Protein AF-A0A3A5WH58-F1 (afdb_monomer)

Nearest PDB structures (foldseek):
  4ic1-assembly1_K  TM=6.076E-01  e=4.552E-03  Saccharolobus solfataricus P2
  5bto-assembly1_B  TM=4.158E-01  e=2.224E-02  Scheffersomyces stipitis CBS 6054
  5ulj-assembly4_D  TM=3.176E-01  e=3.703E-02  Scheffersomyces stipitis CBS 6054
  5i6h-assembly1_A  TM=4.878E-01  e=3.074E+00  Thermochaetoides thermophila DSM 1495
  3swr-assembly1_A  TM=3.523E-01  e=4.080E+00  Homo sapiens

Radius of gyration: 18.94 Å; Cα contacts (8 Å, |Δi|>4): 464; chains: 1; bounding box: 53×34×50 Å

pLDDT: mean 85.15, std 13.17, range [33.53, 98.5]

Mean predicted aligned error: 6.62 Å

Sequence (263 aa):
MVGGTTISPKLRRKLARATWEEGDAASFVDRINETTVCEAEVIDSTSPLGQALTTCLATRRDFSAIHRNKGHLAGRPGFASSDFKKRAALRLACDRVLNPPALHVKYIFDEHHPAVLGKLVENEFAHRAERNVSTTVISTEKVTCKVVHPLLGVELHVSSDGTAEASLPLEIKTLKQLPWDHKGRARLYGMLHQIALQAFAFGVDEAVLLILERRFNGTGKFVALRVRNLLAYHLESLSMWLSQDPELASLLQQVSGGGPIDG

Secondary structure (DSSP, 8-state):
-----PPPHHHHHHHHH-EEEE---HHHHHHHHHHSS-EEEEPPTTSHHHHHHHHHHHPPP-S--------EEE--SSEEGGGGGSHHHHHHHHHHHHS--S---EEE--TTSHHHHHHHHHHHHHHHHHHHS-TTTEE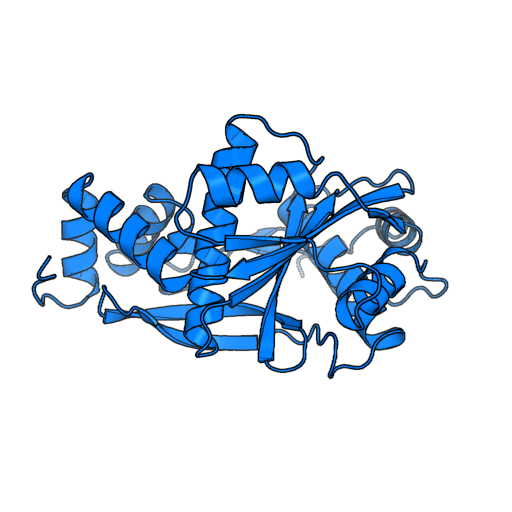-SPPEEEEE-TTT--EEEEE-SEEETTTEEEEEEEESS---SHHHHHHHHHHHHHHHHHHHHTT-SEEEEEEEE---SSEEEEEEEEEE-HHHHHHHHHHHHHHH-HHHHHHHHHHTTS-----

Solvent-accessible surface area (backbone atoms only — not comparable to full-atom values): 14229 Å² total; per-residue (Å²): 136,85,82,67,56,66,66,50,70,67,59,54,51,40,58,34,53,28,26,39,45,86,46,82,41,62,70,54,29,55,50,38,47,74,75,45,75,29,48,47,42,71,54,51,61,87,39,75,58,24,42,44,53,48,51,36,31,54,49,60,55,88,71,87,76,76,77,83,63,54,51,35,82,40,69,76,84,75,48,35,34,78,30,62,29,40,72,70,45,35,46,56,40,42,50,40,63,78,54,63,63,82,81,74,64,43,77,43,52,56,68,82,37,69,68,31,46,36,52,52,51,52,52,52,47,36,57,33,28,74,73,78,40,56,59,59,45,41,28,57,62,66,48,73,51,77,42,64,40,90,86,60,67,38,68,28,42,35,71,37,52,14,26,31,68,64,67,30,36,22,41,76,43,65,34,75,57,92,69,85,49,78,69,39,52,61,46,50,54,24,46,52,33,30,44,17,49,38,9,54,69,62,76,41,50,36,28,38,44,37,39,36,31,63,46,84,82,44,59,26,38,29,35,52,34,38,38,28,47,25,53,61,40,42,51,54,53,47,54,51,48,40,74,75,28,64,66,52,40,54,45,48,33,62,74,45,72,65,63,86,77,82,128

Foldseek 3Di:
DPDLPFQDPVLLQLLLLAAADADPQVVVQCCCVVPFPKHKDFDDCPDLLNVLLNQLRHDHHPDRDRPPDSFDWDFDPAAALLCLLDLVSVLVRLCCLVVPDPTPTDGGRPCPDPVNLQVSNLVSSQVSSVPPHDLQAWHQPKDWDWDQDPQQRGIYIAIARTDGNNQAGEHEAEDQAPDDDPVNVSVSSSVLSNSLVVCVVSVHFKHWYKYWHSDSPSYTYITIMIMGNSPVRNVVVVVVSCVVCVPSVVSSCVSNPNDDSDD

Structure (mmCIF, N/CA/C/O backbone):
data_AF-A0A3A5WH58-F1
#
_entry.id   AF-A0A3A5WH58-F1
#
loop_
_atom_site.group_PDB
_atom_site.id
_atom_site.type_symbol
_atom_site.label_atom_id
_atom_site.label_alt_id
_atom_site.label_comp_id
_atom_site.label_asym_id
_atom_site.label_entity_id
_atom_site.label_seq_id
_atom_site.pdbx_PDB_ins_code
_atom_site.Cartn_x
_atom_site.Cartn_y
_atom_site.Cartn_z
_atom_site.occupancy
_atom_site.B_iso_or_equiv
_atom_site.auth_seq_id
_atom_site.auth_comp_id
_atom_site.auth_asym_id
_atom_site.auth_atom_id
_atom_site.pdbx_PDB_model_num
ATOM 1 N N . MET A 1 1 ? 30.531 -4.465 18.883 1.00 33.53 1 MET A N 1
ATOM 2 C CA . MET A 1 1 ? 30.181 -4.111 17.489 1.00 33.53 1 MET A CA 1
ATOM 3 C C . MET A 1 1 ? 29.474 -5.299 16.854 1.00 33.53 1 MET A C 1
ATOM 5 O O . MET A 1 1 ? 30.131 -6.285 16.559 1.00 33.53 1 MET A O 1
ATOM 9 N N . VAL A 1 2 ? 28.145 -5.262 16.718 1.00 35.25 2 VAL A N 1
ATOM 10 C CA . VAL A 1 2 ? 27.393 -6.348 16.064 1.00 35.25 2 VAL A CA 1
ATOM 11 C C . VAL A 1 2 ? 27.420 -6.077 14.562 1.00 35.25 2 VAL A C 1
ATOM 13 O O . VAL A 1 2 ? 26.820 -5.112 14.090 1.00 35.25 2 VAL A O 1
ATOM 16 N N . GLY A 1 3 ? 28.198 -6.871 13.827 1.00 36.59 3 GLY A N 1
ATOM 17 C CA . GLY A 1 3 ? 28.316 -6.776 12.377 1.00 36.59 3 GLY A CA 1
ATOM 18 C C . GLY A 1 3 ? 26.980 -7.090 11.714 1.00 36.59 3 GLY A C 1
ATOM 19 O O . GLY A 1 3 ? 26.608 -8.250 11.586 1.00 36.59 3 GLY A O 1
ATOM 20 N N . GLY A 1 4 ? 26.249 -6.056 11.297 1.00 47.94 4 GLY A N 1
ATOM 21 C CA . GLY A 1 4 ? 25.100 -6.232 10.416 1.00 47.94 4 GLY A CA 1
ATOM 22 C C . GLY A 1 4 ? 25.596 -6.766 9.077 1.00 47.94 4 GLY A C 1
ATOM 23 O O . GLY A 1 4 ? 26.357 -6.083 8.385 1.00 47.94 4 GLY A O 1
ATOM 24 N N . THR A 1 5 ? 25.203 -7.987 8.719 1.00 52.16 5 THR A N 1
ATOM 25 C CA . THR A 1 5 ? 25.488 -8.566 7.406 1.00 52.16 5 THR A CA 1
ATOM 26 C C . THR A 1 5 ? 24.927 -7.641 6.336 1.00 52.16 5 THR A C 1
ATOM 28 O O . THR A 1 5 ? 23.723 -7.431 6.217 1.00 52.16 5 THR A O 1
ATOM 31 N N . THR A 1 6 ? 25.831 -7.019 5.586 1.00 64.94 6 THR A N 1
ATOM 32 C CA . THR A 1 6 ? 25.479 -6.191 4.435 1.00 64.94 6 THR A CA 1
ATOM 33 C C . THR A 1 6 ? 24.825 -7.084 3.387 1.00 64.94 6 THR A C 1
ATOM 35 O O . THR A 1 6 ? 25.348 -8.160 3.104 1.00 64.94 6 THR A O 1
ATOM 38 N N . ILE A 1 7 ? 23.721 -6.625 2.789 1.00 74.75 7 ILE A N 1
ATOM 39 C CA . ILE A 1 7 ? 23.029 -7.330 1.702 1.00 74.75 7 ILE A CA 1
ATOM 40 C C . ILE A 1 7 ? 24.031 -7.774 0.634 1.00 74.75 7 ILE A C 1
ATOM 42 O O . ILE A 1 7 ? 24.814 -6.960 0.120 1.00 74.75 7 ILE A O 1
ATOM 46 N N . SER A 1 8 ? 23.993 -9.060 0.288 1.00 80.56 8 SER A N 1
ATOM 47 C CA . SER A 1 8 ? 25.006 -9.687 -0.544 1.00 80.56 8 SER A CA 1
ATOM 48 C C . SER A 1 8 ? 25.130 -8.991 -1.910 1.00 80.56 8 SER A C 1
ATOM 50 O O . SER A 1 8 ? 24.130 -8.644 -2.554 1.00 80.56 8 SER A O 1
ATOM 52 N N . PRO A 1 9 ? 26.359 -8.790 -2.433 1.00 81.69 9 PRO A N 1
ATOM 53 C CA . PRO A 1 9 ? 26.564 -8.223 -3.768 1.00 81.69 9 PRO A CA 1
ATOM 54 C C . PRO A 1 9 ? 25.801 -8.975 -4.867 1.00 81.69 9 PRO A C 1
ATOM 56 O O . PRO A 1 9 ? 25.351 -8.364 -5.833 1.00 81.69 9 PRO A O 1
ATOM 59 N N . LYS A 1 10 ? 25.624 -10.295 -4.708 1.00 84.44 10 LYS A N 1
ATOM 60 C CA . LYS A 1 10 ? 24.853 -11.140 -5.626 1.00 84.44 10 LYS A CA 1
ATOM 61 C C . LYS A 1 10 ? 23.382 -10.723 -5.666 1.00 84.44 10 LYS A C 1
ATOM 63 O O . LYS A 1 10 ? 22.856 -10.540 -6.761 1.00 84.44 10 LYS A O 1
ATOM 68 N N . LEU A 1 11 ? 22.739 -10.540 -4.512 1.00 82.94 11 LEU A N 1
ATOM 69 C CA . LEU A 1 11 ? 21.341 -10.115 -4.439 1.00 82.94 11 LEU A CA 1
ATOM 70 C C . LEU A 1 11 ? 21.152 -8.693 -4.987 1.00 82.94 11 LEU A C 1
ATOM 72 O O . LEU A 1 11 ? 20.264 -8.472 -5.807 1.00 82.94 11 LEU A O 1
ATOM 76 N N . ARG A 1 12 ? 22.052 -7.761 -4.645 1.00 79.38 12 ARG A N 1
ATOM 77 C CA . ARG A 1 12 ? 22.027 -6.387 -5.188 1.00 79.38 12 ARG A CA 1
ATOM 78 C C . ARG A 1 12 ? 22.136 -6.354 -6.714 1.00 79.38 12 ARG A C 1
ATOM 80 O O . ARG A 1 12 ? 21.407 -5.616 -7.366 1.00 79.38 12 ARG A O 1
ATOM 87 N N . ARG A 1 13 ? 23.020 -7.171 -7.300 1.00 83.12 13 ARG A N 1
ATOM 88 C CA . ARG A 1 13 ? 23.147 -7.288 -8.765 1.00 83.12 13 ARG A CA 1
ATOM 89 C C . ARG A 1 13 ? 21.910 -7.900 -9.413 1.00 83.12 13 ARG A C 1
ATOM 91 O O . ARG A 1 13 ? 21.549 -7.486 -10.507 1.00 83.12 13 ARG A O 1
ATOM 98 N N . LYS A 1 14 ? 21.273 -8.879 -8.762 1.00 85.81 14 LYS A N 1
ATOM 99 C CA . LYS A 1 14 ? 20.020 -9.463 -9.257 1.00 85.81 14 LYS A CA 1
ATOM 100 C C . LYS A 1 14 ? 18.898 -8.426 -9.298 1.00 85.81 14 LYS A C 1
ATOM 102 O O . LYS A 1 14 ? 18.238 -8.328 -10.319 1.00 85.81 14 LYS A O 1
ATOM 107 N N . LEU A 1 15 ? 18.736 -7.642 -8.230 1.00 84.50 15 LEU A N 1
AT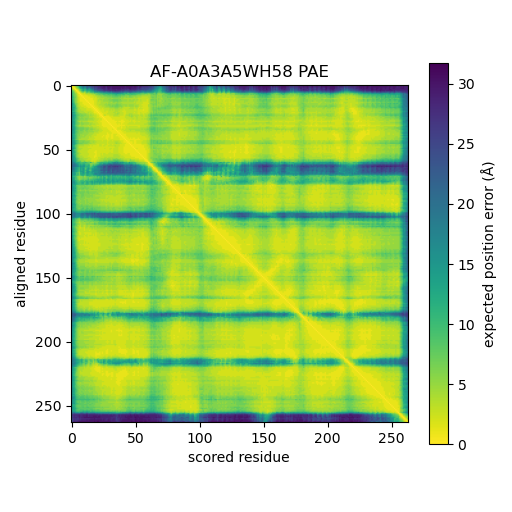OM 108 C CA . LEU A 1 15 ? 17.756 -6.552 -8.152 1.00 84.50 15 LEU A CA 1
ATOM 109 C C . LEU A 1 15 ? 17.992 -5.480 -9.217 1.00 84.50 15 LEU A C 1
ATOM 111 O O . LEU A 1 15 ? 17.086 -5.171 -9.978 1.00 84.50 15 LEU A O 1
ATOM 115 N N . ALA A 1 16 ? 19.232 -5.002 -9.341 1.00 84.00 16 ALA A N 1
ATOM 116 C CA . ALA A 1 16 ? 19.614 -4.006 -10.343 1.00 84.00 16 ALA A CA 1
ATOM 117 C C . ALA A 1 16 ? 19.272 -4.435 -11.783 1.00 84.00 16 ALA A C 1
ATOM 119 O O . ALA A 1 16 ? 18.927 -3.611 -12.623 1.00 84.00 16 ALA A O 1
ATOM 120 N N . ARG A 1 17 ? 19.370 -5.737 -12.076 1.00 86.38 17 ARG A N 1
ATOM 121 C CA . ARG A 1 17 ? 19.106 -6.303 -13.407 1.00 86.38 17 ARG A CA 1
ATOM 122 C C . ARG A 1 17 ? 17.656 -6.730 -13.621 1.00 86.38 17 ARG A C 1
ATOM 124 O O . ARG A 1 17 ? 17.317 -7.066 -14.752 1.00 86.38 17 ARG A O 1
ATOM 131 N N . ALA A 1 18 ? 16.846 -6.772 -12.566 1.00 87.88 18 ALA A N 1
ATOM 132 C CA . ALA A 1 18 ? 15.458 -7.188 -12.664 1.00 87.88 18 ALA A CA 1
ATOM 133 C C . ALA A 1 18 ? 14.642 -6.128 -13.407 1.00 87.88 18 ALA A C 1
ATOM 135 O O . ALA A 1 18 ? 14.788 -4.929 -13.154 1.00 87.88 18 ALA A O 1
ATOM 136 N N . THR A 1 19 ? 13.783 -6.584 -14.305 1.00 89.31 19 THR A N 1
ATOM 137 C CA . THR A 1 19 ? 12.748 -5.767 -14.941 1.00 89.31 19 THR A CA 1
ATOM 138 C C . THR A 1 19 ? 11.382 -6.308 -14.551 1.00 89.31 19 THR A C 1
ATOM 140 O O . THR A 1 19 ? 11.251 -7.494 -14.232 1.00 89.31 19 THR A O 1
ATOM 143 N N . TRP A 1 20 ? 10.369 -5.451 -14.566 1.00 91.69 20 TRP A N 1
ATOM 144 C CA . TRP A 1 20 ? 8.988 -5.858 -14.353 1.00 91.69 20 TRP A CA 1
ATOM 145 C C . TRP A 1 20 ? 8.154 -5.527 -15.584 1.00 91.69 20 TRP A C 1
ATOM 147 O O . TRP A 1 20 ? 8.269 -4.439 -16.139 1.00 91.69 20 TRP A O 1
ATOM 157 N N . GLU A 1 21 ? 7.340 -6.489 -15.996 1.00 91.44 21 GLU A N 1
ATOM 158 C CA . GLU A 1 21 ? 6.328 -6.340 -17.041 1.00 91.44 21 GLU A CA 1
ATOM 159 C C . GLU A 1 21 ? 4.938 -6.242 -16.409 1.00 91.44 21 GLU A C 1
ATOM 161 O O . GLU A 1 21 ? 4.738 -6.657 -15.262 1.00 91.44 21 GLU A O 1
ATOM 166 N N . GLU A 1 22 ? 3.973 -5.702 -17.141 1.00 90.19 22 GLU A N 1
ATOM 167 C CA . GLU A 1 22 ? 2.594 -5.646 -16.666 1.00 90.19 22 GLU A CA 1
ATOM 168 C C . GLU A 1 22 ? 2.036 -7.061 -16.439 1.00 90.19 22 GLU A C 1
ATOM 170 O O . GLU A 1 22 ? 2.205 -7.985 -17.238 1.00 90.19 22 GLU A O 1
ATOM 175 N N . GLY A 1 23 ? 1.413 -7.249 -15.280 1.00 89.19 23 GLY A N 1
ATOM 176 C CA . GLY A 1 23 ? 0.679 -8.448 -14.912 1.00 89.19 23 GLY A CA 1
ATOM 177 C C . GLY A 1 23 ? -0.810 -8.326 -15.221 1.00 89.19 23 GLY A C 1
ATOM 178 O O . GLY A 1 23 ? -1.280 -7.345 -15.784 1.00 89.19 23 GLY A O 1
ATOM 179 N N . ASP A 1 24 ? -1.572 -9.335 -14.806 1.00 87.75 24 ASP A N 1
ATOM 180 C CA . ASP A 1 24 ? -3.032 -9.310 -14.901 1.00 87.75 24 ASP A CA 1
ATOM 181 C C . ASP A 1 24 ? -3.617 -8.387 -13.818 1.00 87.75 24 ASP A C 1
ATOM 183 O O . ASP A 1 24 ? -3.854 -8.806 -12.682 1.00 87.75 24 ASP A O 1
ATOM 187 N N . ALA A 1 25 ? -3.795 -7.113 -14.170 1.00 88.88 25 ALA A N 1
ATOM 188 C CA . ALA A 1 25 ? -4.403 -6.106 -13.307 1.00 88.88 25 ALA A CA 1
ATOM 189 C C . ALA A 1 25 ? -5.938 -6.211 -13.255 1.00 88.88 25 ALA A C 1
ATOM 191 O O . ALA A 1 25 ? -6.529 -5.857 -12.233 1.00 88.88 25 ALA A O 1
ATOM 192 N N . ALA A 1 26 ? -6.575 -6.739 -14.308 1.00 88.31 26 ALA A N 1
ATOM 193 C CA . ALA A 1 26 ? -8.030 -6.858 -14.404 1.00 88.31 26 ALA A CA 1
ATOM 194 C C . ALA A 1 26 ? -8.593 -7.721 -13.268 1.00 88.31 26 ALA A C 1
ATOM 196 O O . ALA A 1 26 ? -9.506 -7.299 -12.566 1.00 88.31 26 ALA A O 1
ATOM 197 N N . SER A 1 27 ? -7.945 -8.854 -12.972 1.00 86.62 27 SER A N 1
ATOM 198 C CA . SER A 1 27 ? -8.354 -9.716 -11.854 1.00 86.62 27 SER A CA 1
ATOM 199 C C . SER A 1 27 ? -8.346 -9.024 -10.480 1.00 86.62 27 SER A C 1
ATOM 201 O O . SER A 1 27 ? -9.120 -9.394 -9.593 1.00 86.62 27 SER A O 1
ATOM 203 N N . PHE A 1 28 ? -7.473 -8.030 -10.273 1.00 89.12 28 PHE A N 1
ATOM 204 C CA . PHE A 1 28 ? -7.453 -7.236 -9.043 1.00 89.12 28 PHE A CA 1
ATOM 205 C C . PHE A 1 28 ? -8.587 -6.215 -9.026 1.00 89.12 28 PHE A C 1
ATOM 207 O O . PHE A 1 28 ? -9.239 -6.076 -7.992 1.00 89.12 28 PHE A O 1
ATOM 214 N N . VAL A 1 29 ? -8.815 -5.532 -10.150 1.00 93.31 29 VAL A N 1
ATOM 215 C CA . VAL A 1 29 ? -9.895 -4.552 -10.311 1.00 93.31 29 VAL A CA 1
ATOM 216 C C . VAL A 1 29 ? -11.253 -5.200 -10.076 1.00 93.31 29 VAL A C 1
ATOM 218 O O . VAL A 1 29 ? -11.964 -4.774 -9.168 1.00 93.31 29 VAL A O 1
ATOM 221 N N . ASP A 1 30 ? -11.561 -6.278 -10.803 1.00 91.50 30 ASP A N 1
ATOM 222 C CA . ASP A 1 30 ? -12.833 -6.996 -10.683 1.00 91.50 30 ASP A CA 1
ATOM 223 C C . ASP A 1 30 ? -13.080 -7.399 -9.230 1.00 91.50 30 ASP A C 1
ATOM 225 O O . ASP A 1 30 ? -14.145 -7.165 -8.671 1.00 91.50 30 ASP A O 1
ATOM 229 N N . ARG A 1 31 ? -12.054 -7.919 -8.547 1.00 88.94 31 ARG A N 1
ATOM 230 C CA . ARG A 1 31 ? -12.187 -8.338 -7.151 1.00 88.94 31 ARG A CA 1
ATOM 231 C C . ARG A 1 31 ? -12.461 -7.176 -6.201 1.00 88.94 31 ARG A C 1
ATOM 233 O O . ARG A 1 31 ? -13.251 -7.354 -5.273 1.00 88.94 31 ARG A O 1
ATOM 240 N N . ILE A 1 32 ? -11.765 -6.051 -6.357 1.00 93.62 32 ILE A N 1
ATOM 241 C CA . ILE A 1 32 ? -11.989 -4.870 -5.514 1.00 93.62 32 ILE A CA 1
ATOM 242 C C . ILE A 1 32 ? -13.430 -4.397 -5.718 1.00 93.62 32 ILE A C 1
ATOM 244 O O . ILE A 1 32 ? -14.171 -4.308 -4.741 1.00 93.62 32 ILE A O 1
ATOM 248 N N . ASN A 1 33 ? -13.839 -4.232 -6.974 1.00 94.81 33 ASN A N 1
ATOM 249 C CA . ASN A 1 33 ? -15.142 -3.681 -7.338 1.00 94.81 33 ASN A CA 1
ATOM 250 C C . ASN A 1 33 ? -16.309 -4.629 -6.992 1.00 94.81 33 ASN A C 1
ATOM 252 O O . ASN A 1 33 ? -17.388 -4.173 -6.640 1.00 94.81 33 ASN A O 1
ATOM 256 N N . GLU A 1 34 ? -16.111 -5.951 -7.050 1.00 92.56 34 GLU A N 1
ATOM 257 C CA . GLU A 1 34 ? -17.142 -6.946 -6.707 1.00 92.56 34 GLU A CA 1
ATOM 258 C C . GLU A 1 34 ? -17.334 -7.153 -5.200 1.00 92.56 34 GLU A C 1
ATOM 260 O O . GLU A 1 34 ? -18.386 -7.628 -4.774 1.00 92.56 34 GLU A O 1
ATOM 265 N N . THR A 1 35 ? -16.292 -6.933 -4.389 1.00 89.38 35 THR A N 1
ATOM 266 C CA . THR A 1 35 ? -16.284 -7.398 -2.985 1.00 89.38 35 THR A CA 1
ATOM 267 C C . THR A 1 35 ? -16.133 -6.293 -1.959 1.00 89.38 35 THR A C 1
ATOM 269 O O . THR A 1 35 ? -16.130 -6.572 -0.760 1.00 89.38 35 THR A O 1
ATOM 272 N N . THR A 1 36 ? -15.986 -5.054 -2.410 1.00 93.06 36 THR A N 1
ATOM 273 C CA . THR A 1 36 ? -15.815 -3.890 -1.548 1.00 93.06 36 THR A CA 1
ATOM 274 C C . THR A 1 36 ? -16.584 -2.709 -2.122 1.00 93.06 36 THR A C 1
ATOM 276 O O . THR A 1 36 ? -16.986 -2.737 -3.279 1.00 93.06 36 THR A O 1
ATOM 279 N N . VAL A 1 37 ? -16.750 -1.659 -1.321 1.00 95.31 37 VAL A N 1
ATOM 280 C CA . VAL A 1 37 ? -17.273 -0.372 -1.800 1.00 95.31 37 VAL A CA 1
ATOM 281 C C . VAL A 1 37 ? -16.219 0.475 -2.522 1.00 95.31 37 VAL A C 1
ATOM 283 O O . VAL A 1 37 ? -16.554 1.531 -3.048 1.00 95.31 37 VAL A O 1
ATOM 286 N N . CYS A 1 38 ? -14.952 0.047 -2.551 1.00 97.12 38 CYS A N 1
ATOM 287 C CA . CYS A 1 38 ? -13.915 0.751 -3.298 1.00 97.12 38 CYS A CA 1
ATOM 288 C C . CYS A 1 38 ? -14.160 0.664 -4.806 1.00 97.12 38 CYS A C 1
ATOM 290 O O . CYS A 1 38 ? -14.631 -0.351 -5.318 1.00 97.12 38 CYS A O 1
ATOM 292 N N . GLU A 1 39 ? -13.678 1.677 -5.517 1.00 97.81 39 GLU A N 1
ATOM 293 C CA . GLU A 1 39 ? -13.591 1.668 -6.976 1.00 97.81 39 GLU A CA 1
ATOM 294 C C . GLU A 1 39 ? -12.122 1.587 -7.386 1.00 97.81 39 GLU A C 1
ATOM 296 O O . GLU A 1 39 ? -11.330 2.478 -7.082 1.00 97.81 39 GLU A O 1
ATOM 301 N N . ALA A 1 40 ? -11.736 0.513 -8.063 1.00 97.44 40 ALA A N 1
ATOM 302 C CA . ALA A 1 40 ? -10.407 0.341 -8.622 1.00 97.44 40 ALA A CA 1
ATOM 303 C C . ALA A 1 40 ? -10.425 0.479 -10.144 1.00 97.44 40 ALA A C 1
ATOM 305 O O . ALA A 1 40 ? -11.308 -0.040 -10.826 1.00 97.44 40 ALA A O 1
ATOM 306 N N . GLU A 1 41 ? -9.384 1.114 -10.670 1.00 97.56 41 GLU A N 1
ATOM 307 C CA . GLU A 1 41 ? -9.072 1.151 -12.094 1.00 97.56 41 GLU A CA 1
ATOM 308 C C . GLU A 1 41 ? -7.602 0.794 -12.319 1.00 97.56 41 GLU A C 1
ATOM 310 O O . GLU A 1 41 ? -6.732 1.068 -11.483 1.00 97.56 41 GLU A O 1
ATOM 315 N N . VAL A 1 42 ? -7.318 0.182 -13.469 1.00 97.12 42 VAL A N 1
ATOM 316 C CA . VAL A 1 42 ? -5.939 0.025 -13.936 1.00 97.12 42 VAL A CA 1
ATOM 317 C C . VAL A 1 42 ? -5.428 1.399 -14.353 1.00 97.12 42 VAL A C 1
ATOM 319 O O . VAL A 1 42 ? -6.110 2.118 -15.080 1.00 97.12 42 VAL A O 1
ATOM 322 N N . ILE A 1 43 ? -4.224 1.763 -13.913 1.00 96.75 43 ILE A N 1
ATOM 323 C CA . ILE A 1 43 ? -3.583 2.993 -14.388 1.00 96.75 43 ILE A CA 1
ATOM 324 C C . ILE A 1 43 ? -3.234 2.808 -15.864 1.00 96.75 43 ILE A C 1
ATOM 326 O O . ILE A 1 43 ? -2.450 1.926 -16.209 1.00 96.75 43 ILE A O 1
ATOM 330 N N . ASP A 1 44 ? -3.808 3.649 -16.723 1.00 93.25 44 ASP A N 1
ATOM 331 C CA . ASP A 1 44 ? -3.584 3.600 -18.166 1.00 93.25 44 ASP A CA 1
ATOM 332 C C . ASP A 1 44 ? -2.094 3.768 -18.492 1.00 93.25 44 ASP A C 1
ATOM 334 O O . ASP A 1 44 ? -1.489 4.795 -18.170 1.00 93.25 44 ASP A O 1
ATOM 338 N N . SER A 1 45 ? -1.518 2.770 -19.167 1.00 90.94 45 SER A N 1
ATOM 339 C CA . SER A 1 45 ? -0.124 2.751 -19.632 1.00 90.94 45 SER A CA 1
ATOM 340 C C . SER A 1 45 ? 0.248 3.949 -20.517 1.00 90.94 45 SER A C 1
ATOM 342 O O . SER A 1 45 ? 1.422 4.311 -20.599 1.00 90.94 45 SER A O 1
ATOM 344 N N . THR A 1 46 ? -0.737 4.594 -21.154 1.00 92.75 46 THR A N 1
ATOM 345 C CA . THR A 1 46 ? -0.540 5.775 -22.003 1.00 92.75 46 THR A CA 1
ATOM 346 C C . THR A 1 46 ? -0.587 7.095 -21.231 1.00 92.75 46 THR A C 1
ATOM 348 O O . THR A 1 46 ? -0.103 8.108 -21.735 1.00 92.75 46 THR A O 1
ATOM 351 N N . SER A 1 47 ? -1.100 7.092 -19.996 1.00 96.06 47 SER A N 1
ATOM 352 C CA . SER A 1 47 ? -1.113 8.271 -19.124 1.00 96.06 47 SER A CA 1
ATOM 353 C C . SER A 1 47 ? 0.304 8.651 -18.660 1.00 96.06 47 SER A C 1
ATOM 355 O O . SER A 1 47 ? 1.179 7.781 -18.594 1.00 96.06 47 SER A O 1
ATOM 357 N N . PRO A 1 48 ? 0.556 9.915 -18.257 1.00 96.19 48 PRO A N 1
ATOM 358 C CA . PRO A 1 48 ? 1.860 10.318 -17.722 1.00 96.19 48 PRO A CA 1
ATOM 359 C C . PRO A 1 48 ? 2.338 9.441 -16.554 1.00 96.19 48 PRO A C 1
ATOM 361 O O . PRO A 1 48 ? 3.511 9.072 -16.493 1.00 96.19 48 PRO A O 1
ATOM 364 N N . LEU A 1 49 ? 1.425 9.058 -15.653 1.00 96.62 49 LEU A N 1
ATOM 365 C CA . LEU A 1 49 ? 1.729 8.171 -14.531 1.00 96.62 49 LEU A CA 1
ATOM 366 C C . LEU A 1 49 ? 2.028 6.736 -14.996 1.00 96.62 49 LEU A C 1
ATOM 368 O O . LEU A 1 49 ? 3.010 6.145 -14.548 1.00 96.62 49 LEU A O 1
ATOM 372 N N . GLY A 1 50 ? 1.232 6.179 -15.913 1.00 96.00 50 GLY A N 1
ATOM 373 C CA . GLY A 1 50 ? 1.449 4.829 -16.449 1.00 96.00 50 GLY A CA 1
ATOM 374 C C . GLY A 1 50 ? 2.766 4.695 -17.217 1.00 96.00 50 GLY A C 1
ATOM 375 O O . GLY A 1 50 ? 3.524 3.745 -16.993 1.00 96.00 50 GLY A O 1
ATOM 376 N N . GLN A 1 51 ? 3.107 5.690 -18.039 1.00 96.00 51 GLN A N 1
ATOM 377 C CA . GLN A 1 51 ? 4.391 5.753 -18.743 1.00 96.00 51 GLN A CA 1
ATOM 378 C C . GLN A 1 51 ? 5.568 5.853 -17.766 1.00 96.00 51 GLN A C 1
ATOM 380 O O . GLN A 1 51 ? 6.586 5.177 -17.944 1.00 96.00 51 GLN A O 1
ATOM 385 N N . ALA A 1 52 ? 5.430 6.654 -16.707 1.00 95.75 52 ALA A N 1
ATOM 386 C CA . ALA A 1 52 ? 6.437 6.784 -15.661 1.00 95.75 52 ALA A CA 1
ATOM 387 C C . ALA A 1 52 ? 6.658 5.467 -14.897 1.00 95.75 52 ALA A C 1
ATOM 389 O O . ALA A 1 52 ? 7.800 5.028 -14.744 1.00 95.75 52 ALA A O 1
ATOM 390 N N . LEU A 1 53 ? 5.581 4.799 -14.470 1.00 95.62 53 LEU A N 1
ATOM 391 C CA . LEU A 1 53 ? 5.646 3.495 -13.802 1.00 95.62 53 LEU A CA 1
ATOM 392 C C . LEU A 1 53 ? 6.314 2.446 -14.696 1.00 95.62 53 LEU A C 1
ATOM 394 O O . LEU A 1 53 ? 7.240 1.760 -14.255 1.00 95.62 53 LEU A O 1
ATOM 398 N N . THR A 1 54 ? 5.908 2.381 -15.964 1.00 93.69 54 THR A N 1
ATOM 399 C CA . THR A 1 54 ? 6.493 1.478 -16.962 1.00 93.69 54 THR A CA 1
ATOM 400 C C . THR A 1 54 ? 7.979 1.759 -17.158 1.00 93.69 54 THR A C 1
ATOM 402 O O . THR A 1 54 ? 8.793 0.838 -17.122 1.00 93.69 54 THR A O 1
ATOM 405 N N . THR A 1 55 ? 8.369 3.030 -17.275 1.00 92.25 55 THR A N 1
ATOM 406 C CA . THR A 1 55 ? 9.774 3.440 -17.424 1.00 92.25 55 THR A CA 1
ATOM 407 C C . THR A 1 55 ? 10.611 3.007 -16.219 1.00 92.25 55 THR A C 1
ATOM 409 O O . THR A 1 55 ? 11.674 2.401 -16.387 1.00 92.25 55 THR A O 1
ATOM 412 N N . CYS A 1 56 ? 10.126 3.245 -14.996 1.00 91.88 56 CYS A N 1
ATOM 413 C CA . CYS A 1 56 ? 10.787 2.806 -13.765 1.00 91.88 56 CYS A CA 1
ATOM 414 C C . CYS A 1 56 ? 10.982 1.287 -13.723 1.00 91.88 56 CYS A C 1
ATOM 416 O O . CYS A 1 56 ? 12.025 0.795 -13.296 1.00 91.88 56 CYS A O 1
ATOM 418 N N . LEU A 1 57 ? 9.984 0.528 -14.157 1.00 90.94 57 LEU A N 1
ATOM 419 C CA . LEU A 1 57 ? 9.945 -0.920 -13.989 1.00 90.94 57 LEU A CA 1
ATOM 420 C C . LEU A 1 57 ? 10.645 -1.683 -15.124 1.00 90.94 57 LEU A C 1
ATOM 422 O O . LEU A 1 57 ? 11.255 -2.727 -14.867 1.00 90.94 57 LEU A O 1
ATOM 426 N N . ALA A 1 58 ? 10.662 -1.127 -16.336 1.00 88.62 58 ALA A N 1
ATOM 427 C CA . ALA A 1 58 ? 11.358 -1.680 -17.496 1.00 88.62 58 ALA A CA 1
ATOM 428 C C . ALA A 1 58 ? 12.865 -1.367 -17.503 1.00 88.62 58 ALA A C 1
ATOM 430 O O . ALA A 1 58 ? 13.662 -2.144 -18.038 1.00 88.62 58 ALA A O 1
ATOM 431 N N . THR A 1 59 ? 13.285 -0.254 -16.896 1.00 85.50 59 THR A N 1
ATOM 432 C CA . THR A 1 59 ? 14.687 0.183 -16.940 1.00 85.50 59 THR A CA 1
ATOM 433 C C . THR A 1 59 ? 15.552 -0.624 -15.977 1.00 85.50 59 THR A C 1
ATOM 435 O O . THR A 1 59 ? 15.322 -0.643 -14.768 1.00 85.50 59 THR A O 1
ATOM 438 N N . ARG A 1 60 ? 16.598 -1.271 -16.501 1.00 83.94 60 ARG A N 1
ATOM 439 C CA . ARG A 1 60 ? 17.642 -1.894 -15.677 1.00 83.94 60 ARG A CA 1
ATOM 440 C C . ARG A 1 60 ? 18.573 -0.833 -15.118 1.00 83.94 60 ARG A C 1
ATOM 442 O O . ARG A 1 60 ? 18.860 0.163 -15.772 1.00 83.94 60 ARG A O 1
ATOM 449 N N . ARG A 1 61 ? 19.140 -1.112 -13.952 1.00 75.44 61 ARG A N 1
ATOM 450 C CA . ARG A 1 61 ? 20.213 -0.306 -13.388 1.00 75.44 61 ARG A CA 1
ATOM 451 C C . ARG A 1 61 ? 21.574 -0.817 -13.865 1.00 75.44 61 ARG A C 1
ATOM 453 O O . ARG A 1 61 ? 21.924 -1.980 -13.654 1.00 75.44 61 ARG A O 1
ATOM 460 N N . ASP A 1 62 ? 22.348 0.069 -14.470 1.00 64.12 62 ASP A N 1
ATOM 461 C CA . ASP A 1 62 ? 23.705 -0.139 -14.992 1.00 64.12 62 ASP A CA 1
ATOM 462 C C . ASP A 1 62 ? 24.811 0.206 -13.968 1.00 64.12 62 ASP A C 1
ATOM 464 O O . ASP A 1 62 ? 25.873 -0.414 -13.988 1.00 64.12 62 ASP A O 1
ATOM 468 N N . PHE A 1 63 ? 24.560 1.105 -13.007 1.00 56.50 63 PHE A N 1
ATOM 469 C CA . PHE A 1 63 ? 25.511 1.484 -11.943 1.00 56.50 63 PHE A CA 1
ATOM 470 C C . PHE A 1 63 ? 25.195 0.861 -10.566 1.00 56.50 63 PHE A C 1
ATOM 472 O O . PHE A 1 63 ? 24.050 0.734 -10.130 1.00 56.50 63 PHE A O 1
ATOM 479 N N . SER A 1 64 ? 26.233 0.505 -9.803 1.00 55.44 64 SER A N 1
ATOM 480 C CA . SER A 1 64 ? 26.102 -0.108 -8.475 1.00 55.44 64 SER A CA 1
ATOM 481 C C . SER A 1 64 ? 25.984 0.932 -7.355 1.00 55.44 64 SER A C 1
ATOM 483 O O . SER A 1 64 ? 26.873 1.035 -6.510 1.00 55.44 64 SER A O 1
ATOM 485 N N . ALA A 1 65 ? 24.898 1.706 -7.300 1.00 53.31 65 ALA A N 1
ATOM 486 C CA . ALA A 1 65 ? 24.637 2.483 -6.086 1.00 53.31 65 ALA A CA 1
ATOM 487 C C . ALA A 1 65 ? 24.438 1.513 -4.902 1.00 53.31 65 ALA A C 1
ATOM 489 O O . ALA A 1 65 ? 23.741 0.493 -5.010 1.00 53.31 65 ALA A O 1
ATOM 490 N N . ILE A 1 66 ? 25.105 1.787 -3.782 1.00 53.31 66 ILE A N 1
ATOM 491 C CA . ILE A 1 66 ? 25.046 0.933 -2.595 1.00 53.31 66 ILE A CA 1
ATOM 492 C C . ILE A 1 66 ? 23.668 1.113 -1.957 1.00 53.31 66 ILE A C 1
ATOM 494 O O . ILE A 1 66 ? 23.387 2.166 -1.389 1.00 53.31 66 ILE A O 1
ATOM 498 N N . HIS A 1 67 ? 22.825 0.074 -1.985 1.00 53.97 67 HIS A N 1
ATOM 499 C CA . HIS A 1 67 ? 21.667 0.030 -1.093 1.00 53.97 67 HIS A CA 1
ATOM 500 C C . HIS A 1 67 ? 22.189 0.115 0.345 1.00 53.97 67 HIS A C 1
ATOM 502 O O . HIS A 1 67 ? 22.849 -0.810 0.821 1.00 53.97 67 HIS A O 1
ATOM 508 N N . ARG A 1 68 ? 21.900 1.222 1.039 1.00 57.03 68 ARG A N 1
ATOM 509 C CA . ARG A 1 68 ? 22.258 1.413 2.456 1.00 57.03 68 ARG A CA 1
ATOM 510 C C . ARG A 1 68 ? 21.371 0.605 3.406 1.00 57.03 68 ARG A C 1
ATOM 512 O O . ARG A 1 68 ? 21.501 0.732 4.620 1.00 57.03 68 ARG A O 1
ATOM 519 N N . ASN A 1 69 ? 20.470 -0.216 2.869 1.00 61.78 69 ASN A N 1
ATOM 520 C CA . ASN A 1 69 ? 19.562 -1.000 3.680 1.00 61.78 69 ASN A CA 1
ATOM 521 C C . ASN A 1 69 ? 20.324 -2.123 4.400 1.00 61.78 69 ASN A C 1
ATOM 523 O O . ASN A 1 69 ? 20.842 -3.030 3.750 1.00 61.78 69 ASN A O 1
ATOM 527 N N . LYS A 1 70 ? 20.414 -2.038 5.731 1.00 62.00 70 LYS A N 1
ATOM 528 C CA . LYS A 1 70 ? 21.106 -3.022 6.579 1.00 62.00 70 LYS A CA 1
ATOM 529 C C . LYS A 1 70 ? 20.163 -4.105 7.124 1.00 62.00 70 LYS A C 1
ATOM 531 O O . LYS A 1 70 ? 20.645 -5.036 7.758 1.00 62.00 70 LYS A O 1
ATOM 536 N N . GLY A 1 71 ? 18.852 -3.994 6.888 1.00 66.56 71 GLY A N 1
ATOM 537 C CA . GLY A 1 71 ? 17.834 -4.908 7.411 1.00 66.56 71 GLY A CA 1
ATOM 538 C C . GLY A 1 71 ? 16.462 -4.243 7.552 1.00 66.56 71 GLY A C 1
ATOM 539 O O . GLY A 1 71 ? 16.168 -3.252 6.894 1.00 66.56 71 GLY A O 1
ATOM 540 N N . HIS A 1 72 ? 15.586 -4.790 8.389 1.00 76.94 72 HIS A N 1
ATOM 541 C CA . HIS A 1 72 ? 14.230 -4.273 8.589 1.00 76.94 72 HIS A CA 1
ATOM 542 C C . HIS A 1 72 ? 13.940 -4.050 10.072 1.00 76.94 72 HIS A C 1
ATOM 544 O O . HIS A 1 72 ? 14.110 -4.962 10.876 1.00 76.94 72 HIS A O 1
ATOM 550 N N . LEU A 1 73 ? 13.479 -2.850 10.423 1.00 75.88 73 LEU A N 1
ATOM 551 C CA . LEU A 1 73 ? 13.028 -2.530 11.773 1.00 75.88 73 LEU A CA 1
ATOM 552 C C . LEU A 1 73 ? 11.570 -2.978 11.944 1.00 75.88 73 LEU A C 1
ATOM 554 O O . LEU A 1 73 ? 10.690 -2.475 11.249 1.00 75.88 73 LEU A O 1
ATOM 558 N N . ALA A 1 74 ? 11.323 -3.911 12.858 1.00 74.19 74 ALA A N 1
ATOM 559 C CA . ALA A 1 74 ? 9.992 -4.352 13.255 1.00 74.19 74 ALA A CA 1
ATOM 560 C C . ALA A 1 74 ? 9.658 -3.824 14.657 1.00 74.19 74 ALA A C 1
ATOM 562 O O . ALA A 1 74 ? 10.503 -3.867 15.547 1.00 74.19 74 ALA A O 1
ATOM 563 N N . GLY A 1 75 ? 8.418 -3.373 14.856 1.00 68.62 75 GLY A N 1
ATOM 564 C CA . GLY A 1 75 ? 7.954 -2.774 16.113 1.00 68.62 75 GLY A CA 1
ATOM 565 C C . GLY A 1 75 ? 8.001 -1.242 16.101 1.00 68.62 75 GLY A C 1
ATOM 566 O O . GLY A 1 75 ? 8.796 -0.640 15.382 1.00 68.62 75 GLY A O 1
ATOM 567 N N . ARG A 1 76 ? 7.097 -0.618 16.863 1.00 74.50 76 ARG A N 1
ATOM 568 C CA . ARG A 1 76 ? 6.950 0.840 17.016 1.00 74.50 76 ARG A CA 1
ATOM 569 C C . ARG A 1 76 ? 6.115 1.155 18.272 1.00 74.50 76 ARG A C 1
ATOM 571 O O . ARG A 1 76 ? 5.327 0.290 18.663 1.00 74.50 76 ARG A O 1
ATOM 578 N N . PRO A 1 77 ? 6.257 2.343 18.883 1.00 71.31 77 PRO A N 1
ATOM 579 C CA . PRO A 1 77 ? 5.307 2.825 19.883 1.00 71.31 77 PRO A CA 1
ATOM 580 C C . PRO A 1 77 ? 3.995 3.292 19.224 1.00 71.31 77 PRO A C 1
ATOM 582 O O . PRO A 1 77 ? 4.006 3.715 18.067 1.00 71.31 77 PRO A O 1
ATOM 585 N N . GLY A 1 78 ? 2.889 3.236 19.973 1.00 83.38 78 GLY A N 1
ATOM 586 C CA . GLY A 1 78 ? 1.577 3.742 19.547 1.00 83.38 78 GLY A CA 1
ATOM 587 C C . GLY A 1 78 ? 0.920 2.965 18.398 1.00 83.38 78 GLY A C 1
ATOM 588 O O . GLY A 1 78 ? 1.327 1.848 18.059 1.00 83.38 78 GLY A O 1
ATOM 589 N N . PHE A 1 79 ? -0.110 3.574 17.803 1.00 89.31 79 PHE A N 1
ATOM 590 C CA . PHE A 1 79 ? -0.812 3.045 16.634 1.00 89.31 79 PHE A CA 1
ATOM 591 C C . PHE A 1 79 ? -0.157 3.484 15.324 1.00 89.31 79 PHE A C 1
ATOM 593 O O . PHE A 1 79 ? 0.336 4.605 15.188 1.00 89.31 79 PHE A O 1
ATOM 600 N N . ALA A 1 80 ? -0.222 2.623 14.311 1.00 89.94 80 ALA A N 1
ATOM 601 C CA . ALA A 1 80 ? 0.059 2.983 12.930 1.00 89.94 80 ALA A CA 1
ATOM 602 C C . ALA A 1 80 ? -0.981 2.424 11.961 1.00 89.94 80 ALA A C 1
ATOM 604 O O . ALA A 1 80 ? -1.660 1.442 12.255 1.00 89.94 80 ALA A O 1
ATOM 605 N N . SER A 1 81 ? -1.022 2.965 10.740 1.00 89.25 81 SER A N 1
ATOM 606 C CA . SER A 1 81 ? -1.919 2.470 9.681 1.00 89.25 81 SER A CA 1
ATOM 607 C C . SER A 1 81 ? -1.782 0.967 9.411 1.00 89.25 81 SER A C 1
ATOM 609 O O . SER A 1 81 ? -2.733 0.295 9.021 1.00 89.25 81 SER A O 1
ATOM 611 N N . SER A 1 82 ? -0.606 0.389 9.673 1.00 87.31 82 SER A N 1
ATOM 612 C CA . SER A 1 82 ? -0.385 -1.049 9.534 1.00 87.31 82 SER A CA 1
ATOM 613 C C . SER A 1 82 ? -1.111 -1.919 10.564 1.00 87.31 82 SER A C 1
ATOM 615 O O . SER A 1 82 ? -1.270 -3.112 10.308 1.00 87.31 82 SER A O 1
ATOM 617 N N . ASP A 1 83 ? -1.504 -1.366 11.712 1.00 90.12 83 ASP A N 1
ATOM 618 C CA . ASP A 1 83 ? -2.260 -2.093 12.740 1.00 90.12 83 ASP A CA 1
ATOM 619 C C . ASP A 1 83 ? -3.719 -2.309 12.304 1.00 90.12 83 ASP A C 1
ATOM 621 O O . ASP A 1 83 ? -4.330 -3.317 12.641 1.00 90.12 83 ASP A O 1
ATOM 625 N N . PHE A 1 84 ? -4.236 -1.442 11.430 1.00 90.81 84 PHE A N 1
ATOM 626 C CA . PHE A 1 84 ? -5.603 -1.485 10.900 1.00 90.81 84 PHE A CA 1
ATOM 627 C C . PHE A 1 84 ? -5.783 -2.434 9.713 1.00 90.81 84 PHE A C 1
ATOM 629 O O . PHE A 1 84 ? -6.862 -2.536 9.148 1.00 90.81 84 PHE A O 1
ATOM 636 N N . LYS A 1 85 ? -4.745 -3.178 9.324 1.00 90.75 85 LYS A N 1
ATOM 637 C CA . LYS A 1 85 ? -4.830 -4.113 8.192 1.00 90.75 85 LYS A CA 1
ATOM 638 C C . LYS A 1 85 ? -5.724 -5.314 8.460 1.00 90.75 85 LYS A C 1
ATOM 640 O O . LYS A 1 85 ? -6.152 -5.972 7.514 1.00 90.75 85 LYS A O 1
ATOM 645 N N . LYS A 1 86 ? -5.858 -5.693 9.735 1.00 90.31 86 LYS A N 1
ATOM 646 C CA . LYS A 1 86 ? -6.578 -6.884 10.197 1.00 90.31 86 LYS A CA 1
ATOM 647 C C . LYS A 1 86 ? -7.042 -6.675 11.631 1.00 90.31 86 LYS A C 1
ATOM 649 O O . LYS A 1 86 ? -6.248 -6.235 12.459 1.00 90.31 86 LYS A O 1
ATOM 654 N N . ARG A 1 87 ? -8.238 -7.166 11.952 1.00 91.56 87 ARG A N 1
ATOM 655 C CA . ARG A 1 87 ? -8.813 -7.163 13.307 1.00 91.56 87 ARG A CA 1
ATOM 656 C C . ARG A 1 87 ? -7.840 -7.621 14.404 1.00 91.56 87 ARG A C 1
ATOM 658 O O . ARG A 1 87 ? -7.632 -6.923 15.387 1.00 91.56 87 ARG A O 1
ATOM 665 N N . ALA A 1 88 ? -7.165 -8.756 14.200 1.00 90.12 88 ALA A N 1
ATOM 666 C CA . ALA A 1 88 ? -6.200 -9.285 15.170 1.00 90.12 88 ALA A CA 1
ATOM 667 C C . ALA A 1 88 ? -4.962 -8.387 15.362 1.00 90.12 88 ALA A C 1
ATOM 669 O O . ALA A 1 88 ? -4.409 -8.337 16.455 1.00 90.12 88 ALA A O 1
ATOM 670 N N . ALA A 1 89 ? -4.516 -7.680 14.317 1.00 89.94 89 ALA A N 1
ATOM 671 C CA . ALA A 1 89 ? -3.387 -6.757 14.429 1.00 89.94 89 ALA A CA 1
ATOM 672 C C . ALA A 1 89 ? -3.772 -5.506 15.230 1.00 89.94 89 ALA A C 1
ATOM 674 O O . ALA A 1 89 ? -2.969 -5.050 16.043 1.00 89.94 89 ALA A O 1
ATOM 675 N N . LEU A 1 90 ? -5.003 -5.017 15.049 1.00 91.19 90 LEU A N 1
ATOM 676 C CA . LEU A 1 90 ? -5.541 -3.892 15.806 1.00 91.19 90 LEU A CA 1
ATOM 677 C C . LEU A 1 90 ? -5.714 -4.249 17.284 1.00 91.19 90 LEU A C 1
ATOM 679 O O . LEU A 1 90 ? -5.252 -3.497 18.133 1.00 91.19 90 LEU A O 1
ATOM 683 N N . ARG A 1 91 ? -6.256 -5.436 17.593 1.00 90.62 91 ARG A N 1
ATOM 684 C CA . ARG A 1 91 ? -6.344 -5.936 18.975 1.00 90.62 91 ARG A CA 1
ATOM 685 C C . ARG A 1 91 ? -4.975 -5.959 19.656 1.00 90.62 91 ARG A C 1
ATOM 687 O O . ARG A 1 91 ? -4.789 -5.337 20.694 1.00 90.62 91 ARG A O 1
ATOM 694 N N . LEU A 1 92 ? -3.985 -6.568 18.998 1.00 88.19 92 LEU A N 1
ATOM 695 C CA . LEU A 1 92 ? -2.606 -6.580 19.490 1.00 88.19 92 LEU A CA 1
ATOM 696 C C . LEU A 1 92 ? -2.013 -5.171 19.630 1.00 88.19 92 LEU A C 1
ATOM 698 O O . LEU A 1 92 ? -1.063 -4.990 20.384 1.00 88.19 92 LEU A O 1
ATOM 702 N N . ALA A 1 93 ? -2.480 -4.186 18.861 1.00 89.00 93 ALA A N 1
ATOM 703 C CA . ALA A 1 93 ? -2.047 -2.802 19.004 1.00 89.00 93 ALA A CA 1
ATOM 704 C C . ALA A 1 93 ? -2.681 -2.135 20.226 1.00 89.00 93 ALA A C 1
ATOM 706 O O . ALA A 1 93 ? -1.954 -1.495 20.979 1.00 89.00 93 ALA A O 1
ATOM 707 N N . CYS A 1 94 ? -3.974 -2.358 20.477 1.00 89.56 94 CYS A N 1
ATOM 708 C CA . CYS A 1 94 ? -4.634 -1.919 21.704 1.00 89.56 94 CYS A CA 1
ATOM 709 C C . CYS A 1 94 ? -3.944 -2.499 22.941 1.00 89.56 94 CYS A C 1
ATOM 711 O O . CYS A 1 94 ? -3.561 -1.742 23.828 1.00 89.56 94 CYS A O 1
ATOM 713 N N . ASP A 1 95 ? -3.680 -3.808 22.951 1.00 86.88 95 ASP A N 1
ATOM 714 C CA . ASP A 1 95 ? -2.998 -4.471 24.067 1.00 86.88 95 ASP A CA 1
ATOM 715 C C . ASP A 1 95 ? -1.620 -3.859 24.335 1.00 86.88 95 ASP A C 1
ATOM 717 O O . ASP A 1 95 ? -1.262 -3.622 25.485 1.00 86.88 95 ASP A O 1
ATOM 721 N N . ARG A 1 96 ? -0.855 -3.547 23.277 1.00 85.31 96 ARG A N 1
ATOM 722 C CA . ARG A 1 96 ? 0.448 -2.868 23.396 1.00 85.31 96 ARG A CA 1
ATOM 723 C C . ARG A 1 96 ? 0.335 -1.433 23.898 1.00 85.31 96 ARG A C 1
ATOM 725 O O . ARG A 1 96 ? 1.295 -0.940 24.471 1.00 85.31 96 ARG A O 1
ATOM 732 N N . VAL A 1 97 ? -0.758 -0.734 23.619 1.00 85.12 97 VAL A N 1
ATOM 733 C CA . VAL A 1 97 ? -0.956 0.644 24.091 1.00 85.12 97 VAL A CA 1
ATOM 734 C C . VAL A 1 97 ? -1.372 0.647 25.561 1.00 85.12 97 VAL A C 1
ATOM 736 O O . VAL A 1 97 ? -0.851 1.452 26.326 1.00 85.12 97 VAL A O 1
ATOM 739 N N . LEU A 1 98 ? -2.246 -0.279 25.965 1.00 85.94 98 LEU A N 1
ATOM 740 C CA . LEU A 1 98 ? -2.702 -0.429 27.352 1.00 85.94 98 LEU A CA 1
ATOM 741 C C . LEU A 1 98 ? -1.622 -1.023 28.260 1.00 85.94 98 LEU A C 1
ATOM 743 O O . LEU A 1 98 ? -1.458 -0.598 29.399 1.00 85.94 98 LEU A O 1
ATOM 747 N N . ASN A 1 99 ? -0.871 -1.994 27.744 1.00 83.38 99 ASN A N 1
ATOM 748 C CA . ASN A 1 99 ? 0.191 -2.695 28.453 1.00 83.38 99 ASN A CA 1
ATOM 749 C C . ASN A 1 99 ? 1.495 -2.566 27.660 1.00 83.38 99 ASN A C 1
ATOM 751 O O . ASN A 1 99 ? 1.924 -3.540 27.035 1.00 83.38 99 ASN A O 1
ATOM 755 N N . PRO A 1 100 ? 2.122 -1.376 27.630 1.00 72.69 100 PRO A N 1
ATOM 756 C CA . PRO A 1 100 ? 3.319 -1.144 26.837 1.00 72.69 100 PRO A CA 1
ATOM 757 C C . PRO A 1 100 ? 4.443 -2.078 27.290 1.00 72.69 100 PRO A C 1
ATOM 759 O O . PRO A 1 100 ? 4.984 -1.895 28.384 1.00 72.69 100 PRO A O 1
ATOM 762 N N . PRO A 1 101 ? 4.841 -3.079 26.475 1.00 63.19 101 PRO A N 1
ATOM 763 C CA . PRO A 1 101 ? 6.046 -3.823 26.788 1.00 63.19 101 PRO A CA 1
ATOM 764 C C . PRO A 1 101 ? 7.244 -2.868 26.693 1.00 63.19 101 PRO A C 1
ATOM 766 O O . PRO A 1 101 ? 7.220 -1.902 25.924 1.00 63.19 101 PRO A O 1
ATOM 769 N N . ALA A 1 102 ? 8.331 -3.161 27.412 1.00 61.09 102 ALA A N 1
ATOM 770 C CA . ALA A 1 102 ? 9.618 -2.525 27.136 1.00 61.09 102 ALA A CA 1
ATOM 771 C C . ALA A 1 102 ? 9.928 -2.725 25.640 1.00 61.09 102 ALA A C 1
ATOM 773 O O . ALA A 1 102 ? 10.011 -3.869 25.198 1.00 61.09 102 ALA A O 1
ATOM 774 N N . LEU A 1 103 ? 9.989 -1.638 24.854 1.00 59.34 103 LEU A N 1
ATOM 775 C CA . LEU A 1 103 ? 9.964 -1.651 23.380 1.00 59.34 103 LEU A CA 1
ATOM 776 C C . LEU A 1 103 ? 10.626 -2.900 22.759 1.00 59.34 103 LEU A C 1
ATOM 778 O O . LEU A 1 103 ? 11.850 -3.005 22.700 1.00 59.34 103 LEU A O 1
ATOM 782 N N . HIS A 1 104 ? 9.828 -3.809 22.191 1.00 59.88 104 HIS A N 1
ATOM 783 C CA . HIS A 1 104 ? 10.341 -4.928 21.391 1.00 59.88 104 HIS A CA 1
ATOM 784 C C . HIS A 1 104 ? 10.587 -4.494 19.944 1.00 59.88 104 HIS A C 1
ATOM 786 O O . HIS A 1 104 ? 10.014 -5.032 18.995 1.00 59.88 104 HIS A O 1
ATOM 792 N N . VAL A 1 105 ? 11.438 -3.485 19.767 1.00 70.50 105 VAL A N 1
ATOM 793 C CA . VAL A 1 105 ? 11.933 -3.110 18.445 1.00 70.50 105 VAL A CA 1
ATOM 794 C C . VAL A 1 105 ? 12.986 -4.131 18.033 1.00 70.50 105 VAL A C 1
ATOM 796 O O . VAL A 1 105 ? 14.064 -4.206 18.619 1.00 70.50 105 VAL A O 1
ATOM 799 N N . LYS A 1 106 ? 12.673 -4.944 17.024 1.00 78.12 106 LYS A N 1
ATOM 800 C CA . LYS A 1 106 ? 13.574 -5.974 16.504 1.00 78.12 106 LYS A CA 1
ATOM 801 C C . LYS A 1 106 ? 14.112 -5.557 15.149 1.00 78.12 106 LYS A C 1
ATOM 803 O O . LYS A 1 106 ? 13.352 -5.332 14.211 1.00 78.12 106 LYS A O 1
ATOM 808 N N . TYR A 1 107 ? 15.432 -5.537 15.022 1.00 80.00 107 TYR A N 1
ATOM 809 C CA . TYR A 1 107 ? 16.075 -5.404 13.723 1.00 80.00 107 TYR A CA 1
ATOM 810 C C . TYR A 1 107 ? 16.273 -6.787 13.086 1.00 80.00 107 TYR A C 1
ATOM 812 O O . TYR A 1 107 ? 16.857 -7.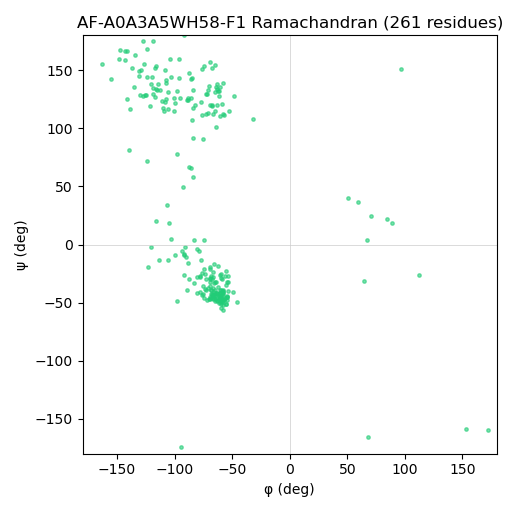687 13.690 1.00 80.00 107 TYR A O 1
ATOM 820 N N . ILE A 1 108 ? 15.757 -6.973 11.874 1.00 82.31 108 ILE A N 1
ATOM 821 C CA . ILE A 1 108 ? 15.846 -8.213 11.099 1.00 82.31 108 ILE A CA 1
ATOM 822 C C . ILE A 1 108 ? 16.960 -8.056 10.062 1.00 82.31 108 ILE A C 1
ATOM 824 O O . ILE A 1 108 ? 16.834 -7.238 9.154 1.00 82.31 108 ILE A O 1
ATOM 828 N N . PHE A 1 109 ? 18.027 -8.847 10.187 1.00 80.44 109 PHE A N 1
ATOM 829 C CA . PHE A 1 109 ? 19.204 -8.800 9.303 1.00 80.44 109 PHE A CA 1
ATOM 830 C C . PHE A 1 109 ? 19.223 -9.885 8.217 1.00 80.44 109 PHE A C 1
ATOM 832 O O . PHE A 1 109 ? 20.078 -9.847 7.336 1.00 80.44 109 PHE A O 1
ATOM 839 N N . ASP A 1 110 ? 18.315 -10.861 8.281 1.00 84.12 110 ASP A N 1
ATOM 840 C CA . ASP A 1 110 ? 18.259 -11.955 7.309 1.00 84.12 110 ASP A CA 1
ATOM 841 C C . ASP A 1 110 ? 17.864 -11.423 5.921 1.00 84.12 110 ASP A C 1
ATOM 843 O O . ASP A 1 110 ? 16.734 -10.980 5.704 1.00 84.12 110 ASP A O 1
ATOM 847 N N . GLU A 1 111 ? 18.804 -11.476 4.972 1.00 79.12 111 GLU A N 1
ATOM 848 C CA . GLU A 1 111 ? 18.607 -10.990 3.605 1.00 79.12 111 GLU A CA 1
ATOM 849 C C . GLU A 1 111 ? 17.571 -11.793 2.811 1.00 79.12 111 GLU A C 1
ATOM 851 O O . GLU A 1 111 ? 17.062 -11.305 1.802 1.00 79.12 111 GLU A O 1
ATOM 856 N N . HIS A 1 112 ? 17.224 -13.001 3.261 1.00 83.88 112 HIS A N 1
ATOM 857 C CA . HIS A 1 112 ? 16.171 -13.826 2.674 1.00 83.88 112 HIS A CA 1
ATOM 858 C C . HIS A 1 112 ? 14.807 -13.600 3.333 1.00 83.88 112 HIS A C 1
ATOM 860 O O . HIS A 1 112 ? 13.784 -14.066 2.816 1.00 83.88 112 HIS A O 1
ATOM 866 N N . HIS A 1 11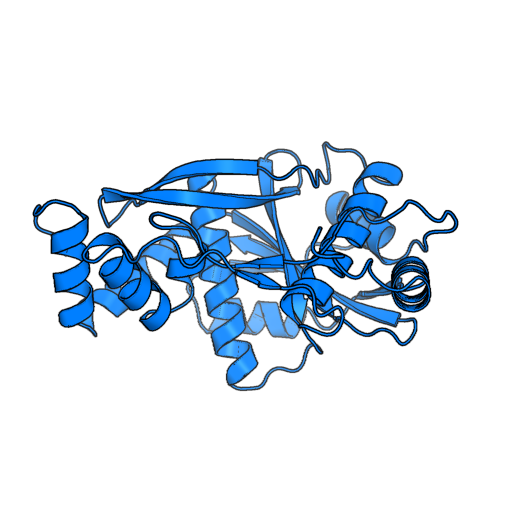3 ? 14.757 -12.838 4.429 1.00 85.75 113 HIS A N 1
ATOM 867 C CA . HIS A 1 113 ? 13.513 -12.553 5.117 1.00 85.75 113 HIS A CA 1
ATOM 868 C C . HIS A 1 113 ? 12.556 -11.763 4.204 1.00 85.75 113 HIS A C 1
ATOM 870 O O . HIS A 1 113 ? 12.950 -10.753 3.610 1.00 85.75 113 HIS A O 1
ATOM 876 N N . PRO A 1 114 ? 11.264 -12.142 4.119 1.00 84.44 114 PRO A N 1
ATOM 877 C CA . PRO A 1 114 ? 10.290 -11.486 3.254 1.00 84.44 114 PRO A CA 1
ATOM 878 C C . PRO A 1 114 ? 10.227 -9.961 3.352 1.00 84.44 114 PRO A C 1
ATOM 880 O O . PRO A 1 114 ? 10.108 -9.303 2.322 1.00 84.44 114 PRO A O 1
ATOM 883 N N . ALA A 1 115 ? 10.317 -9.415 4.567 1.00 83.44 115 ALA A N 1
ATOM 884 C CA . ALA A 1 115 ? 10.286 -7.971 4.803 1.00 83.44 115 ALA A CA 1
ATOM 885 C C . ALA A 1 115 ? 11.549 -7.257 4.292 1.00 83.44 115 ALA A C 1
ATOM 887 O O . ALA A 1 115 ? 11.457 -6.153 3.764 1.00 83.44 115 ALA A O 1
ATOM 888 N N . VAL A 1 116 ? 12.719 -7.897 4.402 1.00 84.12 116 VAL A N 1
ATOM 889 C CA . VAL A 1 116 ? 13.982 -7.341 3.896 1.00 84.12 116 VAL A CA 1
ATOM 890 C C . VAL A 1 116 ? 13.968 -7.347 2.371 1.00 84.12 116 VAL A C 1
ATOM 892 O O . VAL A 1 116 ? 14.222 -6.316 1.754 1.00 84.12 116 VAL A O 1
ATOM 895 N N . LEU A 1 117 ? 13.575 -8.469 1.760 1.00 85.62 117 LEU A N 1
ATOM 896 C CA . LEU A 1 117 ? 13.420 -8.579 0.308 1.00 85.62 117 LEU A CA 1
ATOM 897 C C . LEU A 1 117 ? 12.418 -7.564 -0.248 1.00 85.62 117 LEU A C 1
ATOM 899 O O . LEU A 1 117 ? 12.695 -6.938 -1.266 1.00 85.62 117 LEU A O 1
ATOM 903 N N . GLY A 1 118 ? 11.279 -7.386 0.427 1.00 86.81 118 GLY A N 1
ATOM 904 C CA . GLY A 1 118 ? 10.293 -6.382 0.042 1.00 86.81 118 GLY A CA 1
ATOM 905 C C . GLY A 1 118 ? 10.878 -4.976 0.069 1.00 86.81 118 GLY A C 1
ATOM 906 O O . GLY A 1 118 ? 10.807 -4.267 -0.932 1.00 86.81 118 GLY A O 1
ATOM 907 N N . LYS A 1 119 ? 11.591 -4.632 1.150 1.00 86.06 119 LYS A N 1
ATOM 908 C CA . LYS A 1 119 ? 12.210 -3.314 1.263 1.00 86.06 119 LYS A CA 1
ATOM 909 C C . LYS A 1 119 ? 13.290 -3.065 0.212 1.00 86.06 119 LYS A C 1
ATOM 911 O O . LYS A 1 119 ? 13.501 -1.934 -0.210 1.00 86.06 119 LYS A O 1
ATOM 916 N N . LEU A 1 120 ? 13.999 -4.110 -0.208 1.00 85.81 120 LEU A N 1
ATOM 917 C CA . LEU A 1 120 ? 14.986 -4.000 -1.277 1.00 85.81 120 LEU A CA 1
ATOM 918 C C . LEU A 1 120 ? 14.353 -3.723 -2.642 1.00 85.81 120 LEU A C 1
ATOM 920 O O . LEU A 1 120 ? 14.911 -2.930 -3.392 1.00 85.81 120 LEU A O 1
ATOM 924 N N . VAL A 1 121 ? 13.210 -4.339 -2.944 1.00 87.69 121 VAL A N 1
ATOM 925 C CA . VAL A 1 121 ? 12.463 -4.061 -4.180 1.00 87.69 121 VAL A CA 1
ATOM 926 C C . VAL A 1 121 ? 11.888 -2.640 -4.156 1.00 87.69 121 VAL A C 1
ATOM 928 O O . VAL A 1 121 ? 12.055 -1.920 -5.132 1.00 87.69 121 VAL A O 1
ATOM 931 N N . GLU A 1 122 ? 11.307 -2.196 -3.035 1.00 88.75 122 GLU A N 1
ATOM 932 C CA . GLU A 1 122 ? 10.839 -0.806 -2.862 1.00 88.75 122 GLU A CA 1
ATOM 933 C C . GLU A 1 122 ? 11.972 0.209 -3.076 1.00 88.75 122 GLU A C 1
ATOM 935 O O . GLU A 1 122 ? 11.819 1.172 -3.818 1.00 88.75 122 GLU A O 1
ATOM 940 N N . ASN A 1 123 ? 13.139 -0.024 -2.465 1.00 86.31 123 ASN A N 1
ATOM 941 C CA . ASN A 1 123 ? 14.292 0.865 -2.616 1.00 86.31 123 ASN A CA 1
ATOM 942 C C . ASN A 1 123 ? 14.846 0.868 -4.049 1.00 86.31 123 ASN A C 1
ATOM 944 O O . ASN A 1 123 ? 15.397 1.873 -4.486 1.00 86.31 123 ASN A O 1
ATOM 948 N N . GLU A 1 124 ? 14.770 -0.261 -4.755 1.00 87.94 124 GLU A N 1
ATOM 949 C CA . GLU A 1 124 ? 15.166 -0.330 -6.163 1.00 87.94 124 GLU A CA 1
ATOM 950 C C . GLU A 1 124 ? 14.192 0.461 -7.042 1.00 87.94 124 GLU A C 1
ATOM 952 O O . GLU A 1 124 ? 14.644 1.217 -7.895 1.00 87.94 124 GLU A O 1
ATOM 957 N N . PHE A 1 125 ? 12.882 0.356 -6.801 1.00 90.31 125 PHE A N 1
ATOM 958 C CA . PHE A 1 125 ? 11.891 1.189 -7.483 1.00 90.31 125 PHE A CA 1
ATOM 959 C C . PHE A 1 125 ? 12.132 2.682 -7.221 1.00 90.31 125 PHE A C 1
ATOM 961 O O . PHE A 1 125 ? 12.225 3.450 -8.174 1.00 90.31 125 PHE A O 1
ATOM 968 N N . ALA A 1 126 ? 12.316 3.073 -5.956 1.00 90.00 126 ALA A N 1
ATOM 969 C CA . ALA A 1 126 ? 12.599 4.454 -5.562 1.00 90.00 126 ALA A CA 1
ATOM 970 C C . ALA A 1 126 ? 13.817 5.028 -6.289 1.00 90.00 126 ALA A C 1
ATOM 972 O O . ALA A 1 126 ? 13.748 6.084 -6.912 1.00 90.00 126 ALA A O 1
ATOM 973 N N . HIS A 1 127 ? 14.908 4.261 -6.322 1.00 87.62 127 HIS A N 1
ATOM 974 C CA . HIS A 1 127 ? 16.119 4.655 -7.035 1.00 87.62 127 HIS A CA 1
ATOM 975 C C . HIS A 1 127 ? 15.862 4.905 -8.529 1.00 87.62 127 HIS A C 1
ATOM 977 O O . HIS A 1 127 ? 16.452 5.808 -9.120 1.00 87.62 127 HIS A O 1
ATOM 983 N N . ARG A 1 128 ? 15.023 4.087 -9.174 1.00 89.00 128 ARG A N 1
ATOM 984 C CA . ARG A 1 128 ? 14.698 4.243 -10.600 1.00 89.00 128 ARG A CA 1
ATOM 985 C C . ARG A 1 128 ? 13.767 5.425 -10.847 1.00 89.00 128 ARG A C 1
ATOM 987 O O . ARG A 1 128 ? 13.979 6.132 -11.828 1.00 89.00 128 ARG A O 1
ATOM 994 N N . ALA A 1 129 ? 12.803 5.659 -9.961 1.00 90.81 129 ALA A N 1
ATOM 995 C CA . ALA A 1 129 ? 11.917 6.816 -10.024 1.00 90.81 129 ALA A CA 1
ATOM 996 C C . ALA A 1 129 ? 12.706 8.127 -9.945 1.00 90.81 129 ALA A C 1
ATOM 998 O O . ALA A 1 129 ? 12.623 8.931 -10.865 1.00 90.81 129 ALA A O 1
ATOM 999 N N . GLU A 1 130 ? 13.580 8.274 -8.944 1.00 88.19 130 GLU A N 1
ATOM 1000 C CA . GLU A 1 130 ? 14.435 9.460 -8.761 1.00 88.19 130 GLU A CA 1
ATOM 1001 C C . GLU A 1 130 ? 15.328 9.782 -9.973 1.00 88.19 130 GLU A C 1
ATOM 1003 O O . GLU A 1 130 ? 15.732 10.926 -10.169 1.00 88.19 130 GLU A O 1
ATOM 1008 N N . ARG A 1 131 ? 15.689 8.771 -10.771 1.00 87.56 131 ARG A N 1
ATOM 1009 C CA . ARG A 1 131 ? 16.594 8.913 -11.924 1.00 87.56 131 ARG A CA 1
ATOM 1010 C C . ARG A 1 131 ? 15.865 9.242 -13.218 1.00 87.56 131 ARG A C 1
ATOM 1012 O O . ARG A 1 131 ? 16.412 9.966 -14.043 1.00 87.56 131 ARG A O 1
ATOM 1019 N N . ASN A 1 132 ? 14.704 8.627 -13.423 1.00 87.44 132 ASN A N 1
ATOM 1020 C CA . ASN A 1 132 ? 14.085 8.527 -14.743 1.00 87.44 132 ASN A CA 1
ATOM 1021 C C . ASN A 1 132 ? 12.771 9.303 -14.850 1.00 87.44 132 ASN A C 1
ATOM 1023 O O . ASN A 1 132 ? 12.263 9.471 -15.954 1.00 87.44 132 ASN A O 1
ATOM 1027 N N . VAL A 1 133 ? 12.195 9.730 -13.726 1.00 90.62 133 VAL A N 1
ATOM 1028 C CA . VAL A 1 133 ? 10.850 10.300 -13.673 1.00 90.62 133 VAL A CA 1
ATOM 1029 C C . VAL A 1 133 ? 10.867 11.606 -12.883 1.00 90.62 133 VAL A C 1
ATOM 1031 O O . VAL A 1 133 ? 11.606 11.759 -11.914 1.00 90.62 133 VAL A O 1
ATOM 1034 N N . SER A 1 134 ? 10.040 12.566 -13.304 1.00 92.38 134 SER A N 1
ATOM 1035 C CA . SER A 1 134 ? 9.821 13.802 -12.549 1.00 92.38 134 SER A CA 1
ATOM 1036 C C . SER A 1 134 ? 9.190 13.509 -11.187 1.00 92.38 134 SER A C 1
ATOM 1038 O O . SER A 1 134 ? 8.203 12.774 -11.100 1.00 92.38 134 SER A O 1
ATOM 1040 N N . THR A 1 135 ? 9.667 14.184 -10.142 1.00 91.00 135 THR A N 1
ATOM 1041 C CA . THR A 1 135 ? 9.096 14.102 -8.788 1.00 91.00 135 THR A CA 1
ATOM 1042 C C . THR A 1 135 ? 7.650 14.598 -8.708 1.00 91.00 135 THR A C 1
ATOM 1044 O O . THR A 1 135 ? 6.935 14.244 -7.776 1.00 91.00 135 THR A O 1
ATOM 1047 N N . THR A 1 136 ? 7.187 15.369 -9.698 1.00 92.69 136 THR A N 1
ATOM 1048 C CA . THR A 1 136 ? 5.775 15.769 -9.826 1.00 92.69 136 THR A CA 1
ATOM 1049 C C . THR A 1 136 ? 4.867 14.633 -10.305 1.00 92.69 136 THR A C 1
ATOM 1051 O O . THR A 1 136 ? 3.661 14.695 -10.092 1.00 92.69 136 THR A O 1
ATOM 1054 N N . VAL A 1 137 ? 5.424 13.599 -10.945 1.00 95.50 137 VAL A N 1
ATOM 1055 C CA . VAL A 1 137 ? 4.678 12.424 -11.424 1.00 95.50 137 VAL A CA 1
ATOM 1056 C C . VAL A 1 137 ? 4.802 11.280 -10.426 1.00 95.50 137 VAL A C 1
ATOM 1058 O O . VAL A 1 137 ? 3.789 10.704 -10.041 1.00 95.50 137 VAL A O 1
ATOM 1061 N N . ILE A 1 138 ? 6.025 10.972 -9.983 1.00 96.50 138 ILE A N 1
ATOM 1062 C CA . ILE A 1 138 ? 6.300 9.996 -8.924 1.00 96.50 138 ILE A CA 1
ATOM 1063 C C . ILE A 1 138 ? 7.388 10.568 -8.021 1.00 96.50 138 ILE A C 1
ATOM 1065 O O . ILE A 1 138 ? 8.531 10.726 -8.447 1.00 96.50 138 ILE A O 1
ATOM 1069 N N . SER A 1 139 ? 7.056 10.802 -6.757 1.00 94.56 139 SER A N 1
ATOM 1070 C CA . SER A 1 139 ? 8.038 11.002 -5.697 1.00 94.56 139 SER A CA 1
ATOM 1071 C C . SER A 1 139 ? 8.083 9.756 -4.827 1.00 94.56 139 SER A C 1
ATOM 1073 O O . SER A 1 139 ? 7.050 9.273 -4.379 1.00 94.56 139 SER A O 1
ATOM 1075 N N . THR A 1 140 ? 9.273 9.232 -4.554 1.00 92.12 140 THR A N 1
ATOM 1076 C CA . THR A 1 140 ? 9.472 8.136 -3.587 1.00 92.12 140 THR A CA 1
ATOM 1077 C C . THR A 1 140 ? 10.071 8.619 -2.274 1.00 92.12 140 THR A C 1
ATOM 1079 O O . THR A 1 140 ? 10.618 7.838 -1.490 1.00 92.12 140 THR A O 1
ATOM 1082 N N . GLU A 1 141 ? 9.978 9.926 -2.026 1.00 90.69 141 GLU A N 1
ATOM 1083 C CA . GLU A 1 141 ? 10.232 10.478 -0.709 1.00 90.69 141 GLU A CA 1
ATOM 1084 C C . GLU A 1 141 ? 9.115 10.036 0.238 1.00 90.69 141 GLU A C 1
ATOM 1086 O O . GLU A 1 141 ? 7.934 10.310 0.023 1.00 90.69 141 GLU A O 1
ATOM 1091 N N . LYS A 1 142 ? 9.495 9.326 1.300 1.00 88.38 142 LYS A N 1
ATOM 1092 C CA . LYS A 1 142 ? 8.536 8.849 2.291 1.00 88.38 142 LYS A CA 1
ATOM 1093 C C . LYS A 1 142 ? 7.862 10.014 2.992 1.00 88.38 142 LYS A C 1
ATOM 1095 O O . LYS A 1 142 ? 8.506 10.737 3.751 1.00 88.38 142 LYS A O 1
ATOM 1100 N N . VAL A 1 143 ? 6.546 10.081 2.876 1.00 87.94 143 VAL A N 1
ATOM 1101 C CA . VAL A 1 143 ? 5.737 11.003 3.668 1.00 87.94 143 VAL A CA 1
ATOM 1102 C C . VAL A 1 143 ? 5.359 10.306 4.966 1.00 87.94 143 VAL A C 1
ATOM 1104 O O . VAL A 1 143 ? 4.854 9.183 4.950 1.00 87.94 143 VAL A O 1
ATOM 1107 N N . THR A 1 144 ? 5.649 10.942 6.101 1.00 91.25 144 THR A N 1
ATOM 1108 C CA . THR A 1 144 ? 5.249 10.460 7.429 1.00 91.25 144 THR A CA 1
ATOM 1109 C C . THR A 1 144 ? 4.486 11.557 8.143 1.00 91.25 144 THR A C 1
ATOM 1111 O O . THR A 1 144 ? 4.979 12.675 8.264 1.00 91.25 144 THR A O 1
ATOM 1114 N N . CYS A 1 145 ? 3.306 11.230 8.649 1.00 90.12 145 CYS A N 1
ATOM 1115 C CA . CYS A 1 145 ? 2.463 12.165 9.376 1.00 90.12 145 CYS A CA 1
ATOM 1116 C C . CYS A 1 145 ? 1.745 11.470 10.535 1.00 90.12 145 CYS A C 1
ATOM 1118 O O . CYS A 1 145 ? 1.739 10.239 10.663 1.00 90.12 145 CYS A O 1
ATOM 1120 N N . LYS A 1 146 ? 1.176 12.294 11.411 1.00 91.50 146 LYS A N 1
ATOM 1121 C CA . LYS A 1 146 ? 0.284 11.874 12.485 1.00 91.50 146 LYS A CA 1
ATOM 1122 C C . LYS A 1 146 ? -1.106 12.399 12.183 1.00 91.50 146 LYS A C 1
ATOM 1124 O O . LYS A 1 146 ? -1.238 13.572 11.841 1.00 91.50 146 LYS A O 1
ATOM 1129 N N . VAL A 1 147 ? -2.114 11.548 12.315 1.00 91.44 147 VAL A N 1
ATOM 1130 C CA . VAL A 1 147 ? -3.517 11.925 12.112 1.00 91.44 147 VAL A CA 1
ATOM 1131 C C . VAL A 1 147 ? -4.392 11.324 13.191 1.00 91.44 147 VAL A C 1
ATOM 1133 O O . VAL A 1 147 ? -4.076 10.264 13.725 1.00 91.44 147 VAL A O 1
ATOM 1136 N N . VAL A 1 148 ? -5.499 11.985 13.507 1.00 91.06 148 VAL A N 1
ATOM 1137 C CA . VAL A 1 148 ? -6.501 11.444 14.428 1.00 91.06 148 VAL A CA 1
ATOM 1138 C C . VAL A 1 148 ? -7.457 10.565 13.633 1.00 91.06 148 VAL A C 1
ATOM 1140 O O . VAL A 1 148 ? -8.011 11.002 12.626 1.00 91.06 148 VAL A O 1
ATOM 1143 N N . HIS A 1 149 ? -7.633 9.315 14.057 1.00 90.12 149 HIS A N 1
ATOM 1144 C CA . HIS A 1 149 ? -8.542 8.387 13.397 1.00 90.12 149 HIS A CA 1
ATOM 1145 C C . HIS A 1 149 ? -9.985 8.930 13.449 1.00 90.12 149 HIS A C 1
ATOM 1147 O O . HIS A 1 149 ? -10.483 9.154 14.553 1.00 90.12 149 HIS A O 1
ATOM 1153 N N . PRO A 1 150 ? -10.707 9.032 12.316 1.00 81.56 150 PRO A N 1
ATOM 1154 C CA . PRO A 1 150 ? -12.015 9.694 12.258 1.00 81.56 150 PRO A CA 1
ATOM 1155 C C . PRO A 1 150 ? -13.078 9.049 13.162 1.00 81.56 150 PRO A C 1
ATOM 1157 O O . PRO A 1 150 ? -13.803 9.759 13.841 1.00 81.56 150 PRO A O 1
ATOM 1160 N N . LEU A 1 151 ? -13.137 7.712 13.221 1.00 84.44 151 LEU A N 1
ATOM 1161 C CA . LEU A 1 151 ? -14.087 6.994 14.089 1.00 84.44 151 LEU A CA 1
ATOM 1162 C C . LEU A 1 151 ? -13.626 6.820 15.548 1.00 84.44 151 LEU A C 1
ATOM 1164 O O . LEU A 1 151 ? -14.444 6.749 16.453 1.00 84.44 151 LEU A O 1
ATOM 1168 N N . LEU A 1 152 ? -12.319 6.676 15.785 1.00 84.25 152 LEU A N 1
ATOM 1169 C CA . LEU A 1 152 ? -11.801 6.170 17.061 1.00 84.25 152 LEU A CA 1
ATOM 1170 C C . LEU A 1 152 ? -11.180 7.257 17.941 1.00 84.25 152 LEU A C 1
ATOM 1172 O O . LEU A 1 152 ? -10.860 6.983 19.092 1.00 84.25 152 LEU A O 1
ATOM 1176 N N . GLY A 1 153 ? -10.910 8.449 17.400 1.00 85.88 153 GLY A N 1
ATOM 1177 C CA . GLY A 1 153 ? -10.265 9.538 18.139 1.00 85.88 153 GLY A CA 1
ATOM 1178 C C . GLY A 1 153 ? -8.806 9.280 18.544 1.00 85.88 153 GLY A C 1
ATOM 1179 O O . GLY A 1 153 ? -8.203 10.117 19.209 1.00 85.88 153 GLY A O 1
ATOM 1180 N N . VAL A 1 154 ? -8.207 8.151 18.146 1.00 87.25 154 VAL A N 1
ATOM 1181 C CA . VAL A 1 154 ? -6.813 7.808 18.476 1.00 87.25 154 VAL A CA 1
ATOM 1182 C C . VAL A 1 154 ? -5.826 8.424 17.486 1.00 87.25 154 VAL A C 1
ATOM 1184 O O . VAL A 1 154 ? -6.086 8.470 16.282 1.00 87.25 154 VAL A O 1
ATOM 1187 N N . GLU A 1 155 ? -4.660 8.852 17.973 1.00 89.94 155 GLU A N 1
ATOM 1188 C CA . GLU A 1 155 ? -3.564 9.299 17.109 1.00 89.94 155 GLU A CA 1
ATOM 1189 C C . GLU A 1 155 ? -2.924 8.104 16.384 1.00 89.94 155 GLU A C 1
ATOM 1191 O O . GLU A 1 155 ? -2.538 7.105 16.996 1.00 89.94 155 GLU A O 1
ATOM 1196 N N . LEU A 1 156 ? -2.783 8.223 15.065 1.00 90.31 156 LEU A N 1
ATOM 1197 C CA . LEU A 1 156 ? -2.192 7.233 14.178 1.00 90.31 156 LEU A CA 1
ATOM 1198 C C . LEU A 1 156 ? -0.932 7.777 13.525 1.00 90.31 156 LEU A C 1
ATOM 1200 O O . LEU A 1 156 ? -0.942 8.847 12.920 1.00 90.31 156 LEU A O 1
ATOM 1204 N N . HIS A 1 157 ? 0.118 6.965 13.516 1.00 92.00 157 HIS A N 1
ATOM 1205 C CA . HIS A 1 157 ? 1.251 7.171 12.629 1.00 92.00 157 HIS A CA 1
ATOM 1206 C C . HIS A 1 157 ? 0.960 6.604 11.238 1.00 92.00 157 HIS A C 1
ATOM 1208 O O . HIS A 1 157 ? 0.764 5.396 11.055 1.00 92.00 157 HIS A O 1
ATOM 1214 N N . VAL A 1 158 ? 1.003 7.468 10.234 1.00 92.62 158 VAL A N 1
ATOM 1215 C CA . VAL A 1 158 ? 0.808 7.103 8.835 1.00 92.62 158 VAL A CA 1
ATOM 1216 C C . VAL A 1 158 ? 2.106 7.350 8.080 1.00 92.62 158 VAL A C 1
ATOM 1218 O O . VAL A 1 158 ? 2.807 8.331 8.313 1.00 92.62 158 VAL A O 1
ATOM 1221 N N . SER A 1 159 ? 2.463 6.414 7.204 1.00 92.75 159 SER A N 1
ATOM 1222 C CA . SER A 1 159 ? 3.609 6.549 6.308 1.00 92.75 159 SER A CA 1
ATOM 1223 C C . SER A 1 159 ? 3.250 5.951 4.960 1.00 92.75 159 SER A C 1
ATOM 1225 O O . SER A 1 159 ? 2.831 4.792 4.936 1.00 92.75 159 SER A O 1
ATOM 1227 N N . SER A 1 160 ? 3.389 6.726 3.884 1.00 94.06 160 SER A N 1
ATOM 1228 C CA . SER A 1 160 ? 3.348 6.241 2.498 1.00 94.06 160 SER A CA 1
ATOM 1229 C C . SER A 1 160 ? 4.766 5.993 1.978 1.00 94.06 160 SER A C 1
ATOM 1231 O O . SER A 1 160 ? 5.747 6.518 2.521 1.00 94.06 160 SER A O 1
ATOM 1233 N N . ASP A 1 161 ? 4.883 5.177 0.931 1.00 94.56 161 ASP A N 1
ATOM 1234 C CA . ASP A 1 161 ? 6.160 4.963 0.245 1.00 94.56 161 ASP A CA 1
ATOM 1235 C C . ASP A 1 161 ? 6.535 6.131 -0.678 1.00 94.56 161 ASP A C 1
ATOM 1237 O O . ASP A 1 161 ? 7.685 6.222 -1.107 1.00 94.56 161 ASP A O 1
ATOM 1241 N N . GLY A 1 162 ? 5.586 7.027 -0.955 1.00 95.38 162 GLY A N 1
ATOM 1242 C CA . GLY A 1 162 ? 5.789 8.197 -1.793 1.00 95.38 162 GLY A CA 1
ATOM 1243 C C . GLY A 1 162 ? 4.501 8.949 -2.110 1.00 95.38 162 GLY A C 1
ATOM 1244 O O . GLY A 1 162 ? 3.476 8.772 -1.436 1.00 95.38 162 GLY A O 1
ATOM 1245 N N . THR A 1 163 ? 4.558 9.742 -3.178 1.00 96.81 163 THR A N 1
ATOM 1246 C CA . THR A 1 163 ? 3.412 10.391 -3.816 1.00 96.81 163 THR A CA 1
ATOM 1247 C C . THR A 1 163 ? 3.395 10.128 -5.322 1.00 96.81 163 THR A C 1
ATOM 1249 O O . THR A 1 163 ? 4.436 9.935 -5.954 1.00 96.81 163 THR A O 1
ATOM 1252 N N . ALA A 1 164 ? 2.203 10.108 -5.901 1.00 96.38 164 ALA A N 1
ATOM 1253 C CA . ALA A 1 164 ? 1.950 10.076 -7.330 1.00 96.38 164 ALA A CA 1
ATOM 1254 C C . ALA A 1 164 ? 1.147 11.323 -7.713 1.00 96.38 164 ALA A C 1
ATOM 1256 O O . ALA A 1 164 ? 0.326 11.792 -6.926 1.00 96.38 164 ALA A O 1
ATOM 1257 N N . GLU A 1 165 ? 1.407 11.876 -8.899 1.00 95.25 165 GLU A N 1
ATOM 1258 C CA . GLU A 1 165 ? 0.704 13.067 -9.414 1.00 95.25 165 GLU A CA 1
ATOM 1259 C C . GLU A 1 165 ? 0.684 14.229 -8.401 1.00 95.25 165 GLU A C 1
ATOM 1261 O O . GLU A 1 165 ? -0.316 14.916 -8.216 1.00 95.25 165 GLU A O 1
ATOM 1266 N N . ALA A 1 166 ? 1.815 14.421 -7.717 1.00 90.56 166 ALA A N 1
ATOM 1267 C CA . ALA A 1 166 ? 2.074 15.387 -6.650 1.00 90.56 166 ALA A CA 1
ATOM 1268 C C . ALA A 1 166 ? 1.269 15.221 -5.344 1.00 90.56 166 ALA A C 1
ATOM 1270 O O . ALA A 1 166 ? 1.812 15.545 -4.287 1.00 90.56 166 ALA A O 1
ATOM 1271 N N . SER A 1 167 ? 0.034 14.715 -5.374 1.00 92.69 167 SER A N 1
ATOM 1272 C CA . SER A 1 167 ? -0.871 14.724 -4.213 1.00 92.69 167 SER A CA 1
ATOM 1273 C C . SER A 1 167 ? -1.399 13.358 -3.781 1.00 92.69 167 SER A C 1
ATOM 1275 O O . SER A 1 167 ? -1.827 13.228 -2.636 1.00 92.69 167 SER A O 1
ATOM 1277 N N . LEU A 1 168 ? -1.371 12.335 -4.638 1.00 97.12 168 LEU A N 1
ATOM 1278 C CA . LEU A 1 168 ? -1.921 11.028 -4.283 1.00 97.12 168 LEU A CA 1
ATOM 1279 C C . LEU A 1 168 ? -0.892 10.209 -3.506 1.00 97.12 168 LEU A C 1
ATOM 1281 O O . LEU A 1 168 ? 0.256 10.112 -3.943 1.00 97.12 168 LEU A O 1
ATOM 1285 N N . PRO A 1 169 ? -1.248 9.571 -2.381 1.00 97.56 169 PRO A N 1
ATOM 1286 C CA . PRO A 1 169 ? -0.321 8.679 -1.706 1.00 97.56 169 PRO A CA 1
ATOM 1287 C C . PRO A 1 169 ? -0.010 7.467 -2.590 1.00 97.56 169 PRO A C 1
ATOM 1289 O O . PRO A 1 169 ? -0.908 6.809 -3.120 1.00 97.56 169 PRO A O 1
ATOM 1292 N N . LEU A 1 170 ? 1.283 7.165 -2.720 1.00 97.50 170 LEU A N 1
ATOM 1293 C CA . LEU A 1 170 ? 1.786 5.975 -3.396 1.00 97.50 170 LEU A CA 1
ATOM 1294 C C . LEU A 1 170 ? 2.168 4.920 -2.358 1.00 97.50 170 LEU A C 1
ATOM 1296 O O . LEU A 1 170 ? 2.988 5.172 -1.471 1.00 97.50 170 LEU A O 1
ATOM 1300 N N . GLU A 1 171 ? 1.622 3.718 -2.513 1.00 96.94 171 GLU A N 1
ATOM 1301 C CA . GLU A 1 171 ? 1.978 2.556 -1.706 1.00 96.94 171 GLU A CA 1
ATOM 1302 C C . GLU A 1 171 ? 2.544 1.438 -2.577 1.00 96.94 171 GLU A C 1
ATOM 1304 O O . GLU A 1 171 ? 1.922 1.010 -3.553 1.00 96.94 171 GLU A O 1
ATOM 1309 N N . ILE A 1 172 ? 3.705 0.908 -2.187 1.00 95.12 172 ILE A N 1
ATOM 1310 C CA . ILE A 1 172 ? 4.394 -0.141 -2.931 1.00 95.12 172 ILE A CA 1
ATOM 1311 C C . ILE A 1 172 ? 4.336 -1.439 -2.131 1.00 95.12 172 ILE A C 1
ATOM 1313 O O . ILE A 1 172 ? 4.781 -1.551 -0.988 1.00 95.12 172 ILE A O 1
ATOM 1317 N N . LYS A 1 173 ? 3.794 -2.488 -2.745 1.00 92.75 173 LYS A N 1
ATOM 1318 C CA . LYS A 1 173 ? 3.646 -3.805 -2.128 1.00 92.75 173 LYS A CA 1
ATOM 1319 C C . LYS A 1 173 ? 4.368 -4.865 -2.909 1.00 92.75 173 LYS A C 1
ATOM 1321 O O . LYS A 1 173 ? 4.290 -4.947 -4.120 1.00 92.75 173 LYS A O 1
ATOM 1326 N N . THR A 1 174 ? 5.038 -5.750 -2.184 1.00 89.56 174 THR A N 1
ATOM 1327 C CA . THR A 1 174 ? 5.817 -6.830 -2.787 1.00 89.56 174 THR A CA 1
ATOM 1328 C C . THR A 1 174 ? 5.245 -8.189 -2.401 1.00 89.56 174 THR A C 1
ATOM 1330 O O . THR A 1 174 ? 5.050 -8.511 -1.220 1.00 89.56 174 THR A O 1
ATOM 1333 N N . LEU A 1 175 ? 4.960 -9.018 -3.405 1.00 87.38 175 LEU A N 1
ATOM 1334 C CA . LEU A 1 175 ? 4.399 -10.364 -3.253 1.00 87.38 175 LEU A CA 1
ATOM 1335 C C . LEU A 1 175 ? 5.367 -11.414 -3.786 1.00 87.38 175 LEU A C 1
ATOM 1337 O O . LEU A 1 175 ? 6.180 -11.124 -4.648 1.00 87.38 175 LEU A O 1
ATOM 1341 N N . LYS A 1 176 ? 5.330 -12.650 -3.253 1.00 83.12 176 LYS A N 1
ATOM 1342 C CA . LYS A 1 176 ? 6.211 -13.741 -3.744 1.00 83.12 176 LYS A CA 1
ATOM 1343 C C . LYS A 1 176 ? 5.962 -14.009 -5.226 1.00 83.12 176 LYS A C 1
ATOM 1345 O O . LYS A 1 176 ? 6.896 -14.135 -6.003 1.00 83.12 176 LYS A O 1
ATOM 1350 N N . GLN A 1 177 ? 4.689 -14.096 -5.547 1.00 81.69 177 GLN A N 1
ATOM 1351 C CA . GLN A 1 177 ? 4.109 -14.231 -6.864 1.00 81.69 177 GLN A CA 1
ATOM 1352 C C . GLN A 1 177 ? 2.759 -13.491 -6.788 1.00 81.69 177 GLN A C 1
ATOM 1354 O O . GLN A 1 177 ? 2.292 -13.205 -5.677 1.00 81.69 177 GLN A O 1
ATOM 1359 N N . LEU A 1 178 ? 2.125 -13.235 -7.927 1.00 73.25 178 LEU A N 1
ATOM 1360 C CA . LEU A 1 178 ? 0.755 -12.727 -8.036 1.00 73.25 178 LEU A CA 1
ATOM 1361 C C . LEU A 1 178 ? -0.321 -13.845 -8.176 1.00 73.25 178 LEU A C 1
ATOM 1363 O O . LEU A 1 178 ? -1.128 -13.749 -9.094 1.00 73.2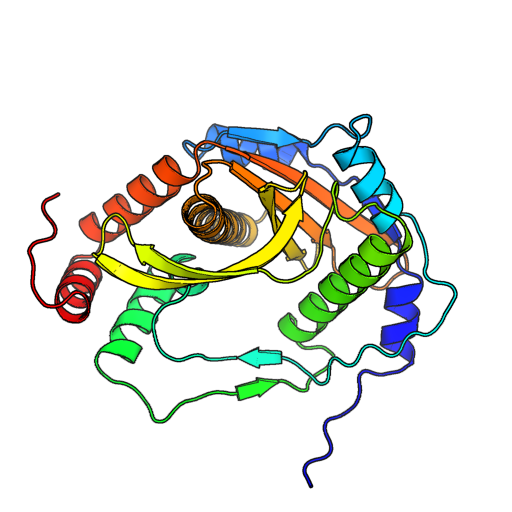5 178 LEU A O 1
ATOM 1367 N N . PRO A 1 179 ? -0.389 -14.926 -7.359 1.00 64.06 179 PRO A N 1
ATOM 1368 C CA . PRO A 1 179 ? -1.520 -15.837 -7.398 1.00 64.06 179 PRO A CA 1
ATOM 1369 C C . PRO A 1 179 ? -2.545 -15.482 -6.320 1.00 64.06 179 PRO A C 1
ATOM 1371 O O . PRO A 1 179 ? -2.219 -15.107 -5.188 1.00 64.06 179 PRO A O 1
ATOM 1374 N N . TRP A 1 180 ? -3.802 -15.664 -6.698 1.00 63.62 180 TRP A N 1
ATOM 1375 C CA . TRP A 1 180 ? -4.991 -15.327 -5.933 1.00 63.62 180 TRP A CA 1
ATOM 1376 C C . TRP A 1 180 ? -5.558 -16.551 -5.205 1.00 63.62 180 TRP A C 1
ATOM 1378 O O . TRP A 1 180 ? -6.545 -17.148 -5.621 1.00 63.62 180 TRP A O 1
ATOM 1388 N N . ASP A 1 181 ? -4.931 -16.936 -4.092 1.00 70.25 181 ASP A N 1
ATOM 1389 C CA . ASP A 1 181 ? -5.523 -17.877 -3.135 1.00 70.25 181 ASP A CA 1
ATOM 1390 C C . ASP A 1 181 ? -6.300 -17.127 -2.027 1.00 70.25 181 ASP A C 1
ATOM 1392 O O . ASP A 1 181 ? -6.362 -15.892 -1.983 1.00 70.25 181 ASP A O 1
ATOM 1396 N N . HIS A 1 182 ? -6.899 -17.857 -1.078 1.00 68.62 182 HIS A N 1
ATOM 1397 C CA . HIS A 1 182 ? -7.559 -17.243 0.083 1.00 68.62 182 HIS A CA 1
ATOM 1398 C C . HIS A 1 182 ? -6.623 -16.292 0.862 1.00 68.62 182 HIS A C 1
ATOM 1400 O O . HIS A 1 182 ? -7.068 -15.281 1.409 1.00 68.62 182 HIS A O 1
ATOM 1406 N N . LYS A 1 183 ? -5.315 -16.579 0.904 1.00 72.69 183 LYS A N 1
ATOM 1407 C CA . LYS A 1 183 ? -4.327 -15.720 1.571 1.00 72.69 183 LYS A CA 1
ATOM 1408 C C . LYS A 1 183 ? -4.071 -14.438 0.770 1.00 72.69 183 LYS A C 1
ATOM 1410 O O . LYS A 1 183 ? -3.805 -13.409 1.390 1.00 72.69 183 LYS A O 1
ATOM 1415 N N . GLY A 1 184 ? -4.200 -14.480 -0.556 1.00 75.75 184 GLY A N 1
ATOM 1416 C CA . GLY A 1 184 ? -4.210 -13.326 -1.455 1.00 75.75 184 GLY A CA 1
ATOM 1417 C C . GLY A 1 184 ? -5.311 -12.323 -1.104 1.00 75.75 184 GLY A C 1
ATOM 1418 O O . GLY A 1 184 ? -5.003 -11.152 -0.894 1.00 75.75 184 GLY A O 1
ATOM 1419 N N . ARG A 1 185 ? -6.553 -12.791 -0.888 1.00 78.88 185 ARG A N 1
ATOM 1420 C CA . ARG A 1 185 ? -7.707 -11.952 -0.471 1.00 78.88 185 ARG A CA 1
ATOM 1421 C C . ARG A 1 185 ? -7.479 -11.213 0.828 1.00 78.88 185 ARG A C 1
ATOM 1423 O O . ARG A 1 185 ? -7.495 -9.986 0.852 1.00 78.88 185 ARG A O 1
ATOM 1430 N N . ALA A 1 186 ? -7.155 -11.944 1.890 1.00 83.75 186 ALA A N 1
ATOM 1431 C CA . ALA A 1 186 ? -6.875 -11.322 3.180 1.00 83.75 186 ALA A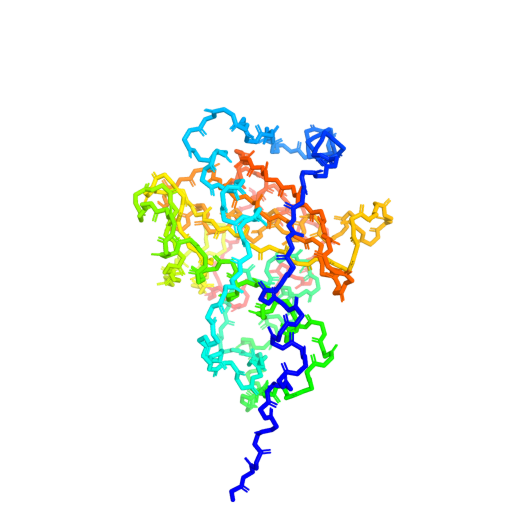 CA 1
ATOM 1432 C C . ALA A 1 186 ? -5.694 -10.334 3.116 1.00 83.75 186 ALA A C 1
ATOM 1434 O O . ALA A 1 186 ? -5.579 -9.437 3.953 1.00 83.75 186 ALA A O 1
ATOM 1435 N N . ARG A 1 187 ? -4.776 -10.513 2.158 1.00 86.06 187 ARG A N 1
ATOM 1436 C CA . ARG A 1 187 ? -3.657 -9.598 1.955 1.00 86.06 187 ARG A CA 1
ATOM 1437 C C . ARG A 1 187 ? -4.066 -8.354 1.174 1.00 86.06 187 ARG A C 1
ATOM 1439 O O . ARG A 1 187 ? -3.633 -7.290 1.597 1.00 86.06 187 ARG A O 1
ATOM 1446 N N . LEU A 1 188 ? -4.879 -8.474 0.120 1.00 88.56 188 LEU A N 1
ATOM 1447 C CA . LEU A 1 188 ? -5.423 -7.327 -0.614 1.00 88.56 188 LEU A CA 1
ATOM 1448 C C . LEU A 1 188 ? -6.207 -6.414 0.326 1.00 88.56 188 LEU A C 1
ATOM 1450 O O . LEU A 1 188 ? -5.887 -5.237 0.404 1.00 88.56 188 LEU A O 1
ATOM 1454 N N . TYR A 1 189 ? -7.154 -6.949 1.098 1.00 89.81 189 TYR A N 1
ATOM 1455 C CA . TYR A 1 189 ? -7.949 -6.134 2.027 1.00 89.81 189 TYR A CA 1
ATOM 1456 C C . TYR A 1 189 ? -7.071 -5.404 3.045 1.00 89.81 189 TYR A C 1
ATOM 1458 O O . TYR A 1 189 ? -7.242 -4.216 3.297 1.00 89.81 189 TYR A O 1
ATOM 1466 N N . GLY A 1 190 ? -6.030 -6.073 3.550 1.00 91.81 190 GLY A N 1
ATOM 1467 C CA . GLY A 1 190 ? -5.031 -5.423 4.394 1.00 91.81 190 GLY A CA 1
ATOM 1468 C C . GLY A 1 190 ? -4.180 -4.366 3.674 1.00 91.81 190 GLY A C 1
ATOM 1469 O O . GLY A 1 190 ? -3.626 -3.495 4.336 1.00 91.81 190 GLY A O 1
ATOM 1470 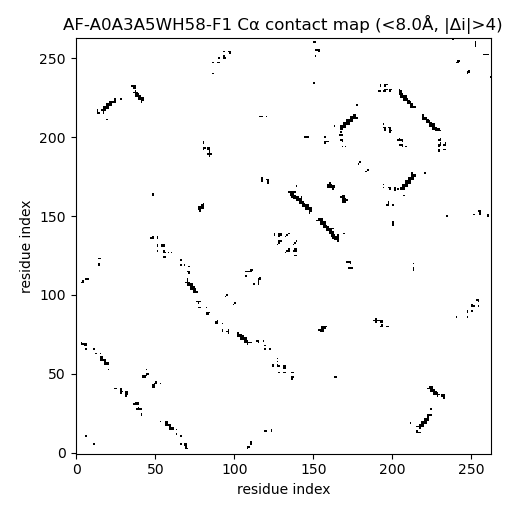N N . MET A 1 191 ? -4.026 -4.418 2.348 1.00 93.56 191 MET A N 1
ATOM 1471 C CA . MET A 1 191 ? -3.434 -3.313 1.582 1.00 93.56 191 MET A CA 1
ATOM 1472 C C . MET A 1 191 ? -4.425 -2.154 1.469 1.00 93.56 191 MET A C 1
ATOM 1474 O O . MET A 1 191 ?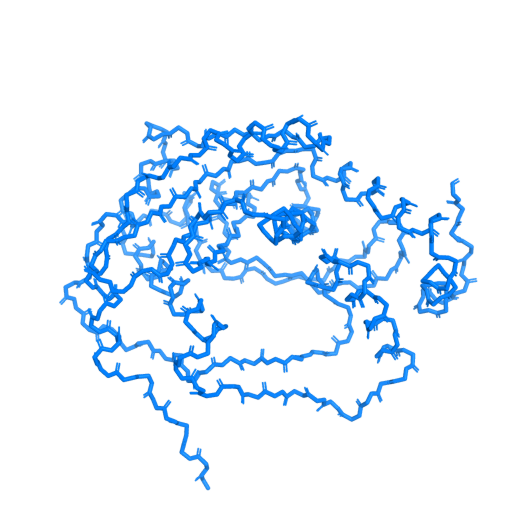 -4.031 -1.034 1.773 1.00 93.56 191 MET A O 1
ATOM 1478 N N . LEU A 1 192 ? -5.692 -2.433 1.134 1.00 95.88 192 LEU A N 1
ATOM 1479 C CA . LEU A 1 192 ? -6.760 -1.433 1.010 1.00 95.88 192 LEU A CA 1
ATOM 1480 C C . LEU A 1 192 ? -6.940 -0.618 2.299 1.00 95.88 192 LEU A C 1
ATOM 1482 O O . LEU A 1 192 ? -6.930 0.606 2.261 1.00 95.88 192 LEU A O 1
ATOM 1486 N N . HIS A 1 193 ? -6.974 -1.276 3.460 1.00 94.44 193 HIS A N 1
ATOM 1487 C CA . HIS A 1 193 ? -7.033 -0.583 4.754 1.00 94.44 193 HIS A CA 1
ATOM 1488 C C . HIS A 1 193 ? -5.845 0.346 5.002 1.00 94.44 193 HIS A C 1
ATOM 1490 O O . HIS A 1 193 ? -5.989 1.427 5.568 1.00 94.44 193 HIS A O 1
ATOM 1496 N N . GLN A 1 194 ? -4.644 -0.084 4.604 1.00 93.19 194 GLN A N 1
ATOM 1497 C CA . GLN A 1 194 ? -3.457 0.736 4.798 1.00 93.19 194 GLN A CA 1
ATOM 1498 C C . GLN A 1 194 ? -3.500 1.977 3.902 1.00 93.19 194 GLN A C 1
ATOM 1500 O O . GLN A 1 194 ? -3.218 3.067 4.398 1.00 93.19 194 GLN A O 1
ATOM 1505 N N . ILE A 1 195 ? -3.839 1.809 2.618 1.00 96.44 195 ILE A N 1
ATOM 1506 C CA . ILE A 1 195 ? -3.895 2.930 1.672 1.00 96.44 195 ILE A CA 1
ATOM 1507 C C . ILE A 1 195 ? -5.055 3.874 1.977 1.00 96.44 195 ILE A C 1
ATOM 1509 O O . ILE A 1 195 ? -4.912 5.070 1.769 1.00 96.44 195 ILE A O 1
ATOM 1513 N N . ALA A 1 196 ? -6.148 3.386 2.566 1.00 96.12 196 ALA A N 1
ATOM 1514 C CA . ALA A 1 196 ? -7.244 4.245 2.992 1.00 96.12 196 ALA A CA 1
ATOM 1515 C C . ALA A 1 196 ? -6.844 5.221 4.100 1.00 96.12 196 ALA A C 1
ATOM 1517 O O . ALA A 1 196 ? -7.119 6.415 4.013 1.00 96.12 196 ALA A O 1
ATOM 1518 N N . LEU A 1 197 ? -6.110 4.743 5.106 1.00 94.69 197 LEU A N 1
ATOM 1519 C CA . LEU A 1 197 ? -5.567 5.619 6.144 1.00 94.69 197 LEU A CA 1
ATOM 1520 C C . LEU A 1 197 ? -4.503 6.585 5.604 1.00 94.69 197 LEU A C 1
ATOM 1522 O O . LEU A 1 197 ? -4.328 7.665 6.162 1.00 94.69 197 LEU A O 1
ATOM 1526 N N . GLN A 1 198 ? -3.791 6.214 4.536 1.00 95.38 198 GLN A N 1
ATOM 1527 C CA . GLN A 1 198 ? -2.865 7.115 3.844 1.00 95.38 198 GLN A CA 1
ATOM 1528 C C . GLN A 1 198 ? -3.610 8.194 3.058 1.00 95.38 198 GLN A C 1
ATOM 1530 O O . GLN A 1 198 ? -3.278 9.360 3.224 1.00 95.38 198 GLN A O 1
ATOM 1535 N N . ALA A 1 199 ? -4.630 7.830 2.278 1.00 95.81 199 ALA A N 1
ATOM 1536 C CA . ALA A 1 199 ? -5.487 8.771 1.556 1.00 95.81 199 ALA A CA 1
ATOM 1537 C C . ALA A 1 199 ? -6.105 9.794 2.514 1.00 95.81 199 ALA A C 1
ATOM 1539 O O . ALA A 1 199 ? -5.890 10.996 2.355 1.00 95.81 199 ALA A O 1
ATOM 1540 N N . PHE A 1 200 ? -6.719 9.311 3.599 1.00 93.88 200 PHE A N 1
ATOM 1541 C CA . PHE A 1 200 ? -7.257 10.166 4.654 1.00 93.88 200 PHE A CA 1
ATOM 1542 C C . PHE A 1 200 ? -6.205 11.134 5.208 1.00 93.88 200 PHE A C 1
ATOM 1544 O O . PHE A 1 200 ? -6.465 12.327 5.349 1.00 93.88 200 PHE A O 1
ATOM 1551 N N . ALA A 1 201 ? -4.992 10.648 5.480 1.00 93.31 201 ALA A N 1
ATOM 1552 C CA . ALA A 1 201 ? -3.931 11.488 6.018 1.00 93.31 201 ALA A CA 1
ATOM 1553 C C . ALA A 1 201 ? -3.382 12.531 5.035 1.00 93.31 201 ALA A C 1
ATOM 1555 O O . ALA A 1 201 ? -2.766 13.507 5.459 1.00 93.31 201 ALA A O 1
ATOM 1556 N N . PHE A 1 202 ? -3.610 12.322 3.743 1.00 94.25 202 PHE A N 1
ATOM 1557 C CA . PHE A 1 202 ? -3.306 13.259 2.669 1.00 94.25 202 PHE A CA 1
ATOM 1558 C C . PHE A 1 202 ? -4.480 14.201 2.358 1.00 94.25 202 PHE A C 1
ATOM 1560 O O . PHE A 1 202 ? -4.341 15.084 1.516 1.00 94.25 202 PHE A O 1
ATOM 1567 N N . GLY A 1 203 ? -5.626 14.042 3.031 1.00 94.12 203 GLY A N 1
ATOM 1568 C CA . GLY A 1 203 ? -6.831 14.827 2.763 1.00 94.12 203 GLY A CA 1
ATOM 1569 C C . GLY A 1 203 ? -7.500 14.483 1.430 1.00 94.12 203 GLY A C 1
ATOM 1570 O O . GLY A 1 203 ? -8.193 15.325 0.866 1.00 94.12 203 GLY A O 1
ATOM 1571 N N . VAL A 1 204 ? -7.280 13.268 0.920 1.00 96.25 204 VAL A N 1
ATOM 1572 C CA . VAL A 1 204 ? -7.863 12.755 -0.328 1.00 96.25 204 VAL A CA 1
ATOM 1573 C C . VAL A 1 204 ? -8.620 11.451 -0.064 1.00 96.25 204 VAL A C 1
ATOM 1575 O O . VAL A 1 204 ? -8.485 10.848 0.999 1.00 96.25 204 VAL A O 1
ATOM 1578 N N . ASP A 1 205 ? -9.407 10.997 -1.037 1.00 96.81 205 ASP A N 1
ATOM 1579 C CA . ASP A 1 205 ? -10.178 9.745 -0.945 1.00 96.81 205 ASP A CA 1
ATOM 1580 C C . ASP A 1 205 ? -9.744 8.690 -1.981 1.00 96.81 205 ASP A C 1
ATOM 1582 O O . ASP A 1 205 ? -10.459 7.744 -2.311 1.00 96.81 205 ASP A O 1
ATOM 1586 N N . GLU A 1 206 ? -8.533 8.850 -2.509 1.00 98.19 206 GLU A N 1
ATOM 1587 C CA . GLU A 1 206 ? -7.946 7.923 -3.464 1.00 98.19 206 GLU A CA 1
ATOM 1588 C C . GLU A 1 206 ? -6.440 7.748 -3.242 1.00 98.19 206 GLU A C 1
ATOM 1590 O O . GLU A 1 206 ? -5.777 8.572 -2.609 1.00 98.19 206 GLU A O 1
ATOM 1595 N N . ALA A 1 207 ? -5.899 6.638 -3.738 1.00 98.25 207 ALA A N 1
ATOM 1596 C CA . ALA A 1 207 ? -4.485 6.299 -3.627 1.00 98.25 207 ALA A CA 1
ATOM 1597 C C . ALA A 1 207 ? -4.002 5.498 -4.840 1.00 98.25 207 ALA A C 1
ATOM 1599 O O . ALA A 1 207 ? -4.785 4.834 -5.526 1.00 98.25 207 ALA A O 1
ATOM 1600 N N . VAL A 1 208 ? -2.685 5.502 -5.052 1.00 98.25 208 VAL A N 1
ATOM 1601 C CA . VAL A 1 208 ? -2.022 4.643 -6.037 1.00 98.25 208 VAL A CA 1
ATOM 1602 C C . VAL A 1 208 ? -1.413 3.435 -5.334 1.00 98.25 208 VAL A C 1
ATOM 1604 O O . VAL A 1 208 ? -0.556 3.565 -4.458 1.00 98.25 208 VAL A O 1
ATOM 1607 N N . LEU A 1 209 ? -1.829 2.239 -5.750 1.00 97.44 209 LEU A N 1
ATOM 1608 C CA . LEU A 1 209 ? -1.302 0.969 -5.262 1.00 97.44 209 LEU A CA 1
ATOM 1609 C C . LEU A 1 209 ? -0.461 0.300 -6.351 1.00 97.44 209 LEU A C 1
ATOM 1611 O O . LEU A 1 209 ? -0.985 -0.144 -7.373 1.00 97.44 209 LEU A O 1
ATOM 1615 N N . LEU A 1 210 ? 0.841 0.165 -6.097 1.00 96.62 210 LEU A N 1
ATOM 1616 C CA . LEU A 1 210 ? 1.769 -0.564 -6.956 1.00 96.62 210 LEU A CA 1
ATOM 1617 C C . LEU A 1 210 ? 2.136 -1.908 -6.321 1.00 96.62 210 LEU A C 1
ATOM 1619 O O . LEU A 1 210 ? 2.779 -1.964 -5.275 1.00 96.62 210 LEU A O 1
ATOM 1623 N N . ILE A 1 211 ? 1.774 -3.013 -6.966 1.00 93.94 211 ILE A N 1
ATOM 1624 C CA . ILE A 1 211 ? 2.072 -4.371 -6.505 1.00 93.94 211 ILE A CA 1
ATOM 1625 C C . ILE A 1 211 ? 3.137 -4.993 -7.407 1.00 93.94 211 ILE A C 1
ATOM 1627 O O . ILE A 1 211 ? 2.937 -5.131 -8.605 1.00 93.94 211 ILE A O 1
ATOM 1631 N N . LEU A 1 212 ? 4.255 -5.421 -6.826 1.00 91.81 212 LEU A N 1
ATOM 1632 C CA . LEU A 1 212 ? 5.415 -5.988 -7.512 1.00 91.81 212 LEU A CA 1
ATOM 1633 C C . LEU A 1 212 ? 5.629 -7.454 -7.113 1.00 91.81 212 LEU A C 1
ATOM 1635 O O . LEU A 1 212 ? 5.674 -7.803 -5.927 1.00 91.81 212 LEU A O 1
ATOM 1639 N N . GLU A 1 213 ? 5.851 -8.336 -8.084 1.00 88.75 213 GLU A N 1
ATOM 1640 C CA . GLU A 1 213 ? 6.375 -9.672 -7.805 1.00 88.75 213 GLU A CA 1
ATOM 1641 C C . GLU A 1 213 ? 7.856 -9.613 -7.420 1.00 88.75 213 GLU A C 1
ATOM 1643 O O . GLU A 1 213 ? 8.697 -9.105 -8.159 1.00 88.75 213 GLU A O 1
ATOM 1648 N N . ARG A 1 214 ? 8.223 -10.243 -6.305 1.00 80.81 214 ARG A N 1
ATOM 1649 C CA . ARG A 1 214 ? 9.622 -10.480 -5.923 1.00 80.81 214 ARG A CA 1
ATOM 1650 C C . ARG A 1 214 ? 10.143 -11.768 -6.572 1.00 80.81 214 ARG A C 1
ATOM 1652 O O . ARG A 1 214 ? 10.437 -12.756 -5.896 1.00 80.81 214 ARG A O 1
ATOM 1659 N N . ARG A 1 215 ? 10.245 -11.778 -7.903 1.00 71.31 215 ARG A N 1
ATOM 1660 C CA . ARG A 1 215 ? 10.984 -12.818 -8.638 1.00 71.31 215 ARG A CA 1
ATOM 1661 C C . ARG A 1 215 ? 12.404 -12.326 -8.917 1.00 71.31 215 ARG A C 1
ATOM 1663 O O . ARG A 1 215 ? 12.609 -11.253 -9.463 1.00 71.31 215 ARG A O 1
ATOM 1670 N N . PHE A 1 216 ? 13.404 -13.116 -8.524 1.00 67.44 216 PHE A N 1
ATOM 1671 C CA . PHE A 1 216 ? 14.831 -12.785 -8.695 1.00 67.44 216 PHE A CA 1
ATOM 1672 C C . PHE A 1 216 ? 15.496 -13.617 -9.803 1.00 67.44 216 PHE A C 1
ATOM 1674 O O . PHE A 1 216 ? 16.662 -14.011 -9.680 1.00 67.44 216 PHE A O 1
ATOM 1681 N N . ASN A 1 217 ? 14.734 -13.934 -10.851 1.00 70.75 217 ASN A N 1
ATOM 1682 C CA . ASN A 1 217 ? 15.168 -14.667 -12.046 1.00 70.75 217 ASN A CA 1
ATOM 1683 C C . ASN A 1 217 ? 15.384 -13.750 -13.269 1.00 70.75 217 ASN A C 1
ATOM 1685 O O . ASN A 1 217 ? 15.703 -14.256 -14.336 1.00 70.75 217 ASN A O 1
ATOM 1689 N N . GLY A 1 218 ? 15.260 -12.427 -13.112 1.00 70.88 218 GLY A N 1
ATOM 1690 C CA . GLY A 1 218 ? 15.521 -11.435 -14.163 1.00 70.88 218 GLY A CA 1
ATOM 1691 C C . GLY A 1 218 ? 14.274 -10.700 -14.652 1.00 70.88 218 GLY A C 1
ATOM 1692 O O . GLY A 1 218 ? 14.401 -9.544 -15.041 1.00 70.88 218 GLY A O 1
ATOM 1693 N N . THR A 1 219 ? 13.091 -11.312 -14.546 1.00 81.00 219 THR A N 1
ATOM 1694 C CA . THR A 1 219 ? 11.802 -10.695 -14.893 1.00 81.00 219 THR A CA 1
ATOM 1695 C C . THR A 1 219 ? 10.741 -10.985 -13.825 1.00 81.00 219 THR A C 1
ATOM 1697 O O . THR A 1 219 ? 10.626 -12.105 -13.321 1.00 81.00 219 THR A O 1
ATOM 1700 N N . GLY A 1 220 ? 9.975 -9.966 -13.445 1.00 88.00 220 GLY A N 1
ATOM 1701 C CA . GLY A 1 220 ? 8.811 -10.074 -12.562 1.00 88.00 220 GLY A CA 1
ATOM 1702 C C . GLY A 1 220 ? 7.585 -9.420 -13.188 1.00 88.00 220 GLY A C 1
ATOM 1703 O O . GLY A 1 220 ? 7.683 -8.809 -14.244 1.00 88.00 220 GLY A O 1
ATOM 1704 N N . LYS A 1 221 ? 6.435 -9.530 -12.525 1.00 91.12 221 LYS A N 1
ATOM 1705 C CA . LYS A 1 221 ? 5.208 -8.835 -12.930 1.00 91.12 221 LYS A CA 1
ATOM 1706 C C . LYS A 1 221 ? 4.848 -7.704 -11.978 1.00 91.12 221 LYS A C 1
ATOM 1708 O O . LYS A 1 221 ? 5.137 -7.809 -10.781 1.00 91.12 221 LYS A O 1
ATOM 1713 N N . PHE A 1 222 ? 4.201 -6.662 -12.485 1.00 93.31 222 PHE A N 1
ATOM 1714 C CA . PHE A 1 222 ? 3.614 -5.607 -11.668 1.00 93.31 222 PHE A CA 1
ATOM 1715 C C . PHE A 1 222 ? 2.141 -5.361 -11.982 1.00 93.31 222 PHE A C 1
ATOM 1717 O O . PHE A 1 222 ? 1.675 -5.635 -13.079 1.00 93.31 222 PHE A O 1
ATOM 1724 N N . VAL A 1 223 ? 1.416 -4.830 -11.006 1.00 93.81 223 VAL A N 1
ATOM 1725 C CA . VAL A 1 223 ? 0.048 -4.329 -11.152 1.00 93.81 223 VAL A CA 1
ATOM 1726 C C . VAL A 1 223 ? 0.015 -2.931 -10.550 1.00 93.81 223 VAL A C 1
ATOM 1728 O O . VAL A 1 223 ? 0.478 -2.748 -9.425 1.00 93.81 223 VAL A O 1
ATOM 1731 N N . ALA A 1 224 ? -0.499 -1.958 -11.296 1.00 96.25 224 ALA A N 1
ATOM 1732 C CA . ALA A 1 224 ? -0.625 -0.573 -10.863 1.00 96.25 224 ALA A CA 1
ATOM 1733 C C . ALA A 1 224 ? -2.094 -0.156 -10.921 1.00 96.25 224 ALA A C 1
ATOM 1735 O O . ALA A 1 224 ? -2.713 -0.197 -11.984 1.00 96.25 224 ALA A O 1
ATOM 1736 N N . LEU A 1 225 ? -2.642 0.213 -9.768 1.00 97.44 225 LEU A N 1
ATOM 1737 C CA . LEU A 1 225 ? -4.052 0.546 -9.617 1.00 97.44 225 LEU A CA 1
ATOM 1738 C C . LEU A 1 225 ? -4.190 1.940 -9.033 1.00 97.44 225 LEU A C 1
ATOM 1740 O O . LEU A 1 225 ? -3.435 2.309 -8.128 1.00 97.44 225 LEU A O 1
ATOM 1744 N N . ARG A 1 226 ? -5.209 2.663 -9.485 1.00 98.19 226 ARG A N 1
ATOM 1745 C CA . ARG A 1 226 ? -5.786 3.755 -8.710 1.00 98.19 226 ARG A CA 1
ATOM 1746 C C . ARG A 1 226 ? -7.023 3.215 -8.006 1.00 98.19 226 ARG A C 1
ATOM 1748 O O . ARG A 1 226 ? -7.824 2.515 -8.620 1.00 98.19 226 ARG A O 1
ATOM 1755 N N . VAL A 1 227 ? -7.135 3.491 -6.712 1.00 98.50 227 VAL A N 1
ATOM 1756 C CA . VAL A 1 227 ? -8.244 3.019 -5.876 1.00 98.50 227 VAL A CA 1
ATOM 1757 C C . VAL A 1 227 ? -8.899 4.214 -5.203 1.00 98.50 227 VAL A C 1
ATOM 1759 O O . VAL A 1 227 ? -8.193 5.007 -4.584 1.00 98.50 227 VAL A O 1
ATOM 1762 N N . ARG A 1 228 ? -10.222 4.319 -5.316 1.00 98.50 228 ARG A N 1
ATOM 1763 C CA . ARG A 1 228 ? -11.070 5.394 -4.785 1.00 98.50 228 ARG A CA 1
ATOM 1764 C C . ARG A 1 228 ? -12.088 4.860 -3.781 1.00 98.50 228 ARG A C 1
ATOM 1766 O O . ARG A 1 228 ? -12.207 3.643 -3.610 1.00 98.50 228 ARG A O 1
ATOM 1773 N N . ASN A 1 229 ? -12.832 5.776 -3.162 1.00 97.62 229 ASN A N 1
ATOM 1774 C CA . ASN A 1 229 ? -13.835 5.494 -2.133 1.00 97.62 229 ASN A CA 1
ATOM 1775 C C . ASN A 1 229 ? -13.230 4.773 -0.915 1.00 97.62 229 ASN A C 1
ATOM 1777 O O . ASN A 1 229 ? -13.798 3.847 -0.326 1.00 97.62 229 ASN A O 1
ATOM 1781 N N . LEU A 1 230 ? -12.000 5.163 -0.577 1.00 97.19 230 LEU A N 1
ATOM 1782 C CA . LEU A 1 230 ? -11.177 4.484 0.413 1.00 97.19 230 LEU A CA 1
ATOM 1783 C C . LEU A 1 230 ? -11.638 4.770 1.845 1.00 97.19 230 LEU A C 1
ATOM 1785 O O . LEU A 1 230 ? -11.567 3.886 2.703 1.00 97.19 230 LEU A O 1
ATOM 1789 N N . LEU A 1 231 ? -12.112 5.986 2.114 1.00 93.56 231 LEU A N 1
ATOM 1790 C CA . LEU A 1 231 ? -12.618 6.380 3.421 1.00 93.56 231 LEU A CA 1
ATOM 1791 C C . LEU A 1 231 ? -13.874 5.584 3.779 1.00 93.56 231 LEU A C 1
ATOM 1793 O O . LEU A 1 231 ? -13.934 5.036 4.880 1.00 93.56 231 LEU A O 1
ATOM 1797 N N . ALA A 1 232 ? -14.831 5.463 2.852 1.00 94.88 232 ALA A N 1
ATOM 1798 C CA . ALA A 1 232 ? -16.039 4.667 3.065 1.00 94.88 232 ALA A CA 1
ATOM 1799 C C . ALA A 1 232 ? -15.685 3.205 3.360 1.00 94.88 232 ALA A C 1
ATOM 1801 O O . ALA A 1 232 ? -16.089 2.671 4.392 1.00 94.88 232 ALA A O 1
ATOM 1802 N N . TYR A 1 233 ? -14.824 2.598 2.533 1.00 95.75 233 TYR A N 1
ATOM 1803 C CA . TYR A 1 233 ? -14.344 1.233 2.753 1.00 95.75 233 TYR A CA 1
ATOM 1804 C C . TYR A 1 233 ? -13.722 1.039 4.139 1.00 95.75 233 TYR A C 1
ATOM 1806 O O . TYR A 1 233 ? -13.990 0.040 4.818 1.00 95.75 233 TYR A O 1
ATOM 1814 N N . HIS A 1 234 ? -12.880 1.981 4.572 1.00 94.62 234 HIS A N 1
ATOM 1815 C CA . HIS A 1 234 ? -12.211 1.898 5.865 1.00 94.62 234 HIS A CA 1
ATOM 1816 C C . HIS A 1 234 ? -13.190 2.009 7.032 1.00 94.62 234 HIS A C 1
ATOM 1818 O O . HIS A 1 234 ? -13.116 1.203 7.963 1.00 94.62 234 HIS A O 1
ATOM 1824 N N . LEU A 1 235 ? -14.112 2.972 6.974 1.00 92.75 235 LEU A N 1
ATOM 1825 C CA . LEU A 1 235 ? -15.119 3.180 8.011 1.00 92.75 235 LEU A CA 1
ATOM 1826 C C . LEU A 1 235 ? -16.080 1.992 8.106 1.00 92.75 235 LEU A C 1
ATOM 1828 O O . LEU A 1 235 ? -16.253 1.458 9.197 1.00 92.75 235 LEU A O 1
ATOM 1832 N N . GLU A 1 236 ? -16.627 1.514 6.987 1.00 93.38 236 GLU A N 1
ATOM 1833 C CA . GLU A 1 236 ? -17.534 0.358 6.964 1.00 93.38 236 GLU A CA 1
ATOM 1834 C C . GLU A 1 236 ? -16.874 -0.898 7.527 1.00 93.38 236 GLU A C 1
ATOM 1836 O O . GLU A 1 236 ? -17.431 -1.590 8.383 1.00 93.38 236 GLU A O 1
ATOM 1841 N N . SER A 1 237 ? -15.651 -1.181 7.081 1.00 92.38 237 SER A N 1
ATOM 1842 C CA . SER A 1 237 ? -14.924 -2.366 7.516 1.00 92.38 237 SER A CA 1
ATOM 1843 C C . SER A 1 237 ? -14.585 -2.311 9.006 1.00 92.38 237 SER A C 1
ATOM 1845 O O . SER A 1 237 ? -14.668 -3.330 9.694 1.00 92.38 237 SER A O 1
ATOM 1847 N N . LEU A 1 238 ? -14.218 -1.133 9.522 1.00 91.81 238 LEU A N 1
ATOM 1848 C CA . LEU A 1 238 ? -13.949 -0.959 10.944 1.00 91.81 238 LEU A CA 1
ATOM 1849 C C . LEU A 1 238 ? -15.234 -1.072 11.769 1.00 91.81 238 LEU A C 1
ATOM 1851 O O . LEU A 1 238 ? -15.244 -1.827 12.737 1.00 91.81 238 LEU A O 1
ATOM 1855 N N . SER A 1 239 ? -16.320 -0.409 11.373 1.00 91.12 239 SER A N 1
ATOM 1856 C CA . SER A 1 239 ? -17.623 -0.524 12.041 1.00 91.12 239 SER A CA 1
ATOM 1857 C C . SER A 1 239 ? -18.123 -1.971 12.068 1.00 91.12 239 SER A C 1
ATOM 1859 O O . SER A 1 239 ? -18.602 -2.457 13.096 1.00 91.12 239 SER A O 1
ATOM 1861 N N . MET A 1 240 ? -17.929 -2.719 10.978 1.00 92.62 240 MET A N 1
ATOM 1862 C CA . MET A 1 240 ? -18.196 -4.157 10.938 1.00 92.62 240 MET A CA 1
ATOM 1863 C C . MET A 1 240 ? -17.323 -4.927 11.940 1.00 92.62 240 MET A C 1
ATOM 1865 O O . MET A 1 240 ? -17.813 -5.823 12.624 1.00 92.62 240 MET A O 1
ATOM 1869 N N . TRP A 1 241 ? -16.030 -4.610 12.057 1.00 92.88 241 TRP A N 1
ATOM 1870 C CA . TRP A 1 241 ? -15.172 -5.275 13.040 1.00 92.88 241 TRP A CA 1
ATOM 1871 C C . TRP A 1 241 ? -15.607 -4.990 14.472 1.00 92.88 241 TRP A C 1
ATOM 1873 O O . TRP A 1 241 ? -15.623 -5.925 15.266 1.00 92.88 241 TRP A O 1
ATOM 1883 N N . LEU A 1 242 ? -15.974 -3.746 14.790 1.00 89.69 242 LEU A N 1
ATOM 1884 C CA . LEU A 1 242 ? -16.427 -3.355 16.126 1.00 89.69 242 LEU A CA 1
ATOM 1885 C C . LEU A 1 242 ? -17.750 -4.028 16.502 1.00 89.69 242 LEU A C 1
ATOM 1887 O O . LEU A 1 242 ? -17.884 -4.511 17.622 1.00 89.69 242 LEU A O 1
ATOM 1891 N N . SER A 1 243 ? -18.698 -4.127 15.566 1.00 90.25 243 SER A N 1
ATOM 1892 C CA . SER A 1 243 ? -19.985 -4.791 15.822 1.00 90.25 243 SER A CA 1
ATOM 1893 C C . SER A 1 243 ? -19.854 -6.308 16.003 1.00 90.25 243 SER A C 1
ATOM 1895 O O . SER A 1 243 ? -20.618 -6.912 16.753 1.00 90.25 243 SER A O 1
ATOM 1897 N N . GLN A 1 244 ? -18.868 -6.935 15.355 1.00 93.62 244 GLN A N 1
ATOM 1898 C CA . GLN A 1 244 ? -18.628 -8.382 15.431 1.00 93.62 244 GLN A CA 1
ATOM 1899 C C . GLN A 1 244 ? -17.644 -8.799 16.534 1.00 93.62 244 GLN A C 1
ATOM 1901 O O . GLN A 1 244 ? -17.449 -9.996 16.752 1.00 93.62 244 GLN A O 1
ATOM 1906 N N . ASP A 1 245 ? -16.971 -7.851 17.185 1.00 92.31 245 ASP A N 1
ATOM 1907 C CA . ASP A 1 245 ? -15.905 -8.112 18.156 1.00 92.31 245 ASP A CA 1
ATOM 1908 C C . ASP A 1 245 ? -16.022 -7.156 19.359 1.00 92.31 245 ASP A C 1
ATOM 1910 O O . ASP A 1 245 ? -15.314 -6.146 19.431 1.00 92.31 245 ASP A O 1
ATOM 1914 N N . PRO A 1 246 ? -16.912 -7.467 20.325 1.00 89.69 246 PRO A N 1
ATOM 1915 C CA . PRO A 1 246 ? -17.141 -6.622 21.501 1.00 89.69 246 PRO A CA 1
ATOM 1916 C C . PRO A 1 246 ? -15.887 -6.416 22.358 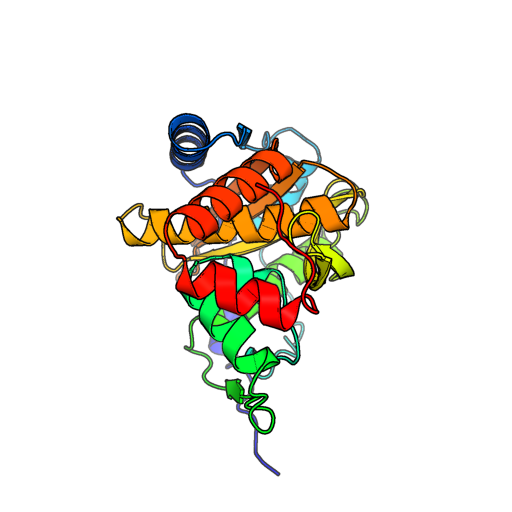1.00 89.69 246 PRO A C 1
ATOM 1918 O O . PRO A 1 246 ? -15.726 -5.383 23.004 1.00 89.69 246 PRO A O 1
ATOM 1921 N N . GLU A 1 247 ? -14.979 -7.393 22.356 1.00 90.62 247 GLU A N 1
ATOM 1922 C CA . GLU A 1 247 ? -13.698 -7.306 23.054 1.00 90.62 247 GLU A CA 1
ATOM 1923 C C . GLU A 1 247 ? -12.804 -6.238 22.414 1.00 90.62 247 GLU A C 1
ATOM 1925 O O . GLU A 1 247 ? -12.271 -5.381 23.117 1.00 90.62 247 GLU A O 1
ATOM 1930 N N . LEU A 1 248 ? -12.683 -6.234 21.082 1.00 90.44 248 LEU A N 1
ATOM 1931 C CA . LEU A 1 248 ? -11.964 -5.180 20.368 1.00 90.44 248 LEU A CA 1
ATOM 1932 C C . LEU A 1 248 ? -12.594 -3.800 20.606 1.00 90.44 248 LEU A C 1
ATOM 1934 O O . LEU A 1 248 ? -11.861 -2.835 20.815 1.00 90.44 248 LEU A O 1
ATOM 1938 N N . ALA A 1 249 ? -13.925 -3.701 20.597 1.00 88.56 249 ALA A N 1
ATOM 1939 C CA . ALA A 1 249 ? -14.619 -2.446 20.877 1.00 88.56 249 ALA A CA 1
ATOM 1940 C C . ALA A 1 249 ? -14.304 -1.921 22.290 1.00 88.56 249 ALA A C 1
ATOM 1942 O O . ALA A 1 249 ? -13.951 -0.752 22.447 1.00 88.56 249 ALA A O 1
ATOM 1943 N N . SER A 1 250 ? -14.340 -2.795 23.301 1.00 89.81 250 SER A N 1
ATOM 1944 C CA . SER A 1 250 ? -13.972 -2.454 24.682 1.00 89.81 250 SER A CA 1
ATOM 1945 C C . SER A 1 250 ? -12.511 -2.011 24.802 1.00 89.81 250 SER A C 1
ATOM 1947 O O . SER A 1 250 ? -12.217 -0.987 25.419 1.00 89.81 250 SER A O 1
ATOM 1949 N N . LEU A 1 251 ? -11.584 -2.732 24.164 1.00 90.31 251 LEU A N 1
ATOM 1950 C CA . LEU A 1 251 ? -10.168 -2.357 24.139 1.00 90.31 251 LEU A CA 1
ATOM 1951 C C . LEU A 1 251 ? -9.956 -0.984 23.491 1.00 90.31 251 LEU A C 1
ATOM 1953 O O . LEU A 1 251 ? -9.140 -0.197 23.970 1.00 90.31 251 LEU A O 1
ATOM 1957 N N . LEU A 1 252 ? -10.698 -0.682 22.424 1.00 87.75 252 LEU A N 1
ATOM 1958 C CA . LEU A 1 252 ? -10.623 0.600 21.729 1.00 87.75 252 LEU A CA 1
ATOM 1959 C C . LEU A 1 252 ? -11.168 1.767 22.557 1.00 87.75 252 LEU A C 1
ATOM 1961 O O . LEU A 1 252 ? -10.545 2.824 22.568 1.00 87.75 252 LEU A O 1
ATOM 1965 N N . GLN A 1 253 ? -12.259 1.567 23.298 1.00 87.19 253 GLN A N 1
ATOM 1966 C CA . GLN A 1 253 ? -12.777 2.570 24.238 1.00 87.19 253 GLN A CA 1
ATOM 1967 C C . GLN A 1 253 ? -11.776 2.894 25.357 1.00 87.19 253 GLN A C 1
ATOM 1969 O O . GLN A 1 253 ? -11.649 4.045 25.776 1.00 87.19 253 GLN A O 1
ATOM 1974 N N . GLN A 1 254 ? -11.036 1.889 25.833 1.00 88.50 254 GLN A N 1
ATOM 1975 C CA . GLN A 1 254 ? -10.018 2.086 26.867 1.00 88.50 254 GLN A CA 1
ATOM 1976 C C . GLN A 1 254 ? -8.830 2.912 26.352 1.00 88.50 254 GLN A C 1
ATOM 1978 O O . GLN A 1 254 ? -8.365 3.813 27.046 1.00 88.50 254 GLN A O 1
ATOM 1983 N N . VAL A 1 255 ? -8.349 2.647 25.130 1.00 86.75 255 VAL A N 1
ATOM 1984 C CA . VAL A 1 255 ? -7.219 3.400 24.542 1.00 86.75 255 VAL A CA 1
ATOM 1985 C C . VAL A 1 255 ? -7.605 4.788 24.029 1.00 86.75 255 VAL A C 1
ATOM 1987 O O . VAL A 1 255 ? -6.732 5.648 23.946 1.00 86.75 255 VAL A O 1
ATOM 1990 N N . SER A 1 256 ? -8.874 5.026 23.679 1.00 81.94 256 SER A N 1
ATOM 1991 C CA . SER A 1 256 ? -9.354 6.335 23.213 1.00 81.94 256 SER A CA 1
ATOM 1992 C C . SER A 1 256 ? -9.633 7.326 24.350 1.00 81.94 256 SER A C 1
ATOM 1994 O O . SER A 1 256 ? -9.932 8.488 24.085 1.00 81.94 256 SER A O 1
ATOM 1996 N N . GLY A 1 257 ? -9.505 6.903 25.614 1.00 65.06 257 GLY A N 1
ATOM 1997 C CA . GLY A 1 257 ? -9.715 7.765 26.780 1.00 65.06 257 GLY A CA 1
ATOM 1998 C C . GLY A 1 257 ? -11.161 7.822 27.291 1.00 65.06 257 GLY A C 1
ATOM 1999 O O . GLY A 1 257 ? -11.482 8.733 28.049 1.00 65.06 257 GLY A O 1
ATOM 2000 N N . GLY A 1 258 ? -12.020 6.856 26.936 1.00 46.50 258 GLY A N 1
ATOM 2001 C CA . GLY A 1 258 ? -13.302 6.629 27.620 1.00 46.50 258 GLY A CA 1
ATOM 2002 C C . GLY A 1 258 ? -14.504 7.471 27.168 1.00 46.50 258 GLY A C 1
ATOM 2003 O O . GLY A 1 258 ? -15.455 7.607 27.935 1.00 46.50 258 GLY A O 1
ATOM 2004 N N . GLY A 1 259 ? -14.506 8.017 25.950 1.00 43.91 259 GLY A N 1
ATOM 2005 C CA . GLY A 1 259 ? -15.731 8.543 25.326 1.00 43.91 259 GLY A CA 1
ATOM 2006 C C . GLY A 1 259 ? -16.512 7.435 24.600 1.00 43.91 259 GLY A C 1
ATOM 2007 O O . GLY A 1 259 ? -15.872 6.558 24.010 1.00 43.91 259 GLY A O 1
ATOM 2008 N N . PRO A 1 260 ? -17.860 7.426 24.629 1.00 41.50 260 PRO A N 1
ATOM 2009 C CA . PRO A 1 260 ? -18.642 6.434 23.897 1.00 41.50 260 PRO A CA 1
ATOM 2010 C C . PRO A 1 260 ? -18.359 6.534 22.391 1.00 41.50 260 PRO A C 1
ATOM 2012 O O . PRO A 1 260 ? -18.280 7.624 21.828 1.00 41.50 260 PRO A O 1
ATOM 2015 N N . ILE A 1 261 ? -18.181 5.376 21.750 1.00 49.19 261 ILE A N 1
ATOM 2016 C CA . ILE A 1 261 ? -18.224 5.251 20.290 1.00 49.19 261 ILE A CA 1
ATOM 2017 C C . ILE A 1 261 ? -19.709 5.113 19.962 1.00 49.19 261 ILE A C 1
ATOM 2019 O O . ILE A 1 261 ? -20.248 4.008 20.042 1.00 49.19 261 ILE A O 1
ATOM 2023 N N . ASP A 1 262 ? -20.380 6.231 19.704 1.00 42.91 262 ASP A N 1
ATOM 2024 C CA . ASP A 1 262 ? -21.763 6.199 19.235 1.00 42.91 262 ASP A CA 1
ATOM 2025 C C . ASP A 1 262 ? -21.767 5.603 17.818 1.00 42.91 262 ASP A C 1
ATOM 2027 O O . ASP A 1 262 ? -21.045 6.069 16.931 1.00 42.91 262 ASP A O 1
ATOM 2031 N N . GLY A 1 263 ? -22.482 4.482 17.675 1.00 43.16 263 GLY A N 1
ATOM 2032 C CA . GLY A 1 263 ? -22.587 3.687 16.447 1.00 43.16 263 GLY A CA 1
ATOM 2033 C C . GLY A 1 263 ? -23.574 4.231 15.428 1.00 43.16 263 GLY A C 1
ATOM 2034 O O . GLY A 1 263 ? -24.408 5.090 15.790 1.00 43.16 263 GLY A O 1
#